Protein AF-A0AAD4IMA8-F1 (afdb_monomer_lite)

pLDDT: mean 83.87, std 11.31, range [45.91, 97.94]

Secondary structure (DSSP, 8-state):
--HHHHHHHHHHHHHHHHHHHHHHHHHHHHHHHHHHHHHHHHHHHHHHHHHH-----HHHHHHTTT-TTHHHHHHHHHHH----TT--HHHHHHHHHHHHHHHHHHHHHHHTT-HHHHTTHHHHHHHHHHHHHHHHHHHH-SS--HHHHHHHHHHHHHHHHHHHHHHHTTHHHHT-HHHHHHHHHHHHHHHHHHHHHHHHHHHHHHHHHHHHHHHHHHHHHHHHHHHHHHHHHHHHHHHHHHHHHHHHHH-

Structure (mmCIF, N/CA/C/O backbone):
data_AF-A0AAD4IMA8-F1
#
_entry.id   AF-A0AAD4IMA8-F1
#
loop_
_atom_site.group_PDB
_atom_site.id
_atom_site.type_symbol
_atom_site.label_atom_id
_atom_site.label_alt_id
_atom_site.label_comp_id
_atom_site.label_asym_id
_atom_site.label_entity_id
_atom_site.label_seq_id
_atom_site.pdbx_PDB_ins_code
_atom_site.Cartn_x
_atom_site.Cartn_y
_atom_site.Cartn_z
_atom_site.occupancy
_atom_site.B_iso_or_equiv
_atom_site.auth_seq_id
_atom_site.auth_comp_id
_atom_site.auth_asym_id
_atom_site.auth_atom_id
_atom_site.pdbx_PDB_model_num
ATOM 1 N N . MET A 1 1 ? 57.949 21.399 -70.823 1.00 56.50 1 MET A N 1
ATOM 2 C CA . MET A 1 1 ? 57.298 21.506 -69.500 1.00 56.50 1 MET A CA 1
ATOM 3 C C . MET A 1 1 ? 58.395 21.426 -68.468 1.00 56.50 1 MET A C 1
ATOM 5 O O . MET A 1 1 ? 59.226 20.534 -68.570 1.00 56.50 1 MET A O 1
ATOM 9 N N . ASP A 1 2 ? 58.463 22.427 -67.600 1.00 73.12 2 ASP A N 1
ATOM 10 C CA . ASP A 1 2 ? 59.606 22.683 -66.727 1.00 73.12 2 ASP A CA 1
ATOM 11 C C . ASP A 1 2 ? 59.523 21.824 -65.454 1.00 73.12 2 ASP A C 1
ATOM 13 O O . ASP A 1 2 ? 58.459 21.715 -64.842 1.00 73.12 2 ASP A O 1
ATOM 17 N N . SER A 1 3 ? 60.632 21.189 -65.072 1.00 74.00 3 SER A N 1
ATOM 18 C CA . SER A 1 3 ? 60.707 20.256 -63.932 1.00 74.00 3 SER A CA 1
ATOM 19 C C . SER A 1 3 ? 60.340 20.944 -62.608 1.00 74.00 3 SER A C 1
ATOM 21 O O . SER A 1 3 ? 59.707 20.360 -61.729 1.00 74.00 3 SER A O 1
ATOM 23 N N . SER A 1 4 ? 60.649 22.238 -62.514 1.00 77.25 4 SER A N 1
ATOM 24 C CA . SER A 1 4 ? 60.354 23.095 -61.363 1.00 77.25 4 SER A CA 1
ATOM 25 C C . SER A 1 4 ? 58.851 23.214 -61.069 1.00 77.25 4 SER A C 1
ATOM 27 O O . SER A 1 4 ? 58.444 23.307 -59.911 1.00 77.25 4 SER A O 1
ATOM 29 N N . ASP A 1 5 ? 58.013 23.161 -62.106 1.00 76.81 5 ASP A N 1
ATOM 30 C CA . ASP A 1 5 ? 56.558 23.334 -61.995 1.00 76.81 5 ASP A CA 1
ATOM 31 C C . ASP A 1 5 ? 55.855 22.052 -61.501 1.00 76.81 5 ASP A C 1
ATOM 33 O O . ASP A 1 5 ? 54.792 22.098 -60.873 1.00 76.81 5 ASP A O 1
ATOM 37 N N . LEU A 1 6 ? 56.473 20.889 -61.743 1.00 73.81 6 LEU A N 1
ATOM 38 C CA . LEU A 1 6 ? 56.027 19.590 -61.228 1.00 73.81 6 LEU A CA 1
ATOM 39 C C . LEU A 1 6 ? 56.280 19.468 -59.720 1.00 73.81 6 LEU A C 1
ATOM 41 O O . LEU A 1 6 ? 55.371 19.083 -58.984 1.00 73.81 6 LEU A O 1
ATOM 45 N N . ILE A 1 7 ? 57.459 19.891 -59.254 1.00 76.19 7 ILE A N 1
ATOM 46 C CA . ILE A 1 7 ? 57.840 19.849 -57.831 1.00 76.19 7 ILE A CA 1
ATOM 47 C C . ILE A 1 7 ? 56.934 20.774 -56.999 1.00 76.19 7 ILE A C 1
ATOM 49 O O . ILE A 1 7 ? 56.407 20.376 -55.959 1.00 76.19 7 ILE A O 1
ATOM 53 N N . LEU A 1 8 ? 56.645 21.982 -57.500 1.00 77.25 8 LEU A N 1
ATOM 54 C CA . LEU A 1 8 ? 55.767 22.935 -56.810 1.00 77.25 8 LEU A CA 1
ATOM 55 C C . LEU A 1 8 ? 54.321 22.413 -56.657 1.00 77.25 8 LEU A C 1
ATOM 57 O O . LEU A 1 8 ? 53.628 22.730 -55.681 1.00 77.25 8 LEU A O 1
ATOM 61 N N . LYS A 1 9 ? 53.838 21.615 -57.620 1.00 75.44 9 LYS A N 1
ATOM 62 C CA . LYS A 1 9 ? 52.509 20.986 -57.559 1.00 75.44 9 LYS A CA 1
ATOM 63 C C . LYS A 1 9 ? 52.452 19.858 -56.532 1.00 75.44 9 LYS A C 1
ATOM 65 O O . LYS A 1 9 ? 51.454 19.770 -55.811 1.00 75.44 9 LYS A O 1
ATOM 70 N N . GLU A 1 10 ? 53.492 19.032 -56.439 1.00 76.56 10 GLU A N 1
ATOM 71 C CA . GLU A 1 10 ? 53.559 17.940 -55.460 1.00 76.56 10 GLU A CA 1
ATOM 72 C C . GLU A 1 10 ? 53.576 18.459 -54.017 1.00 76.56 10 GLU A C 1
ATOM 74 O O . GLU A 1 10 ? 52.800 17.973 -53.188 1.00 76.56 10 GLU A O 1
ATOM 79 N N . ASP A 1 11 ? 54.336 19.520 -53.734 1.00 77.44 11 ASP A N 1
ATOM 80 C CA . ASP A 1 11 ? 54.385 20.129 -52.398 1.00 77.44 11 ASP A CA 1
ATOM 81 C C . ASP A 1 11 ? 53.030 20.720 -51.970 1.00 77.44 11 ASP A C 1
ATOM 83 O O . ASP A 1 11 ? 52.584 20.554 -50.825 1.00 77.44 11 ASP A O 1
ATOM 87 N N . LYS A 1 12 ? 52.303 21.356 -52.901 1.00 78.75 12 LYS A N 1
ATOM 88 C CA . LYS A 1 12 ? 50.938 21.848 -52.640 1.00 78.75 12 LYS A CA 1
ATOM 89 C C . LYS A 1 12 ? 49.955 20.707 -52.375 1.00 78.75 12 LYS A C 1
ATOM 91 O O . LYS A 1 12 ? 49.140 20.813 -51.456 1.00 78.75 12 LYS A O 1
ATOM 96 N N . LEU A 1 13 ? 50.028 19.618 -53.139 1.00 76.44 13 LEU A N 1
ATOM 97 C CA . LEU A 1 13 ? 49.169 18.442 -52.957 1.00 76.44 13 LEU A CA 1
ATOM 98 C C . LEU A 1 13 ? 49.441 17.743 -51.616 1.00 76.44 13 LEU A C 1
ATOM 100 O O . LEU A 1 13 ? 48.494 17.389 -50.905 1.00 76.44 13 LEU A O 1
ATOM 104 N N . ALA A 1 14 ? 50.711 17.605 -51.225 1.00 78.19 14 ALA A N 1
ATOM 105 C CA . ALA A 1 14 ? 51.109 17.033 -49.940 1.00 78.19 14 ALA A CA 1
ATOM 106 C C . ALA A 1 14 ? 50.615 17.880 -48.752 1.00 78.19 14 ALA A C 1
ATOM 108 O O . ALA A 1 14 ? 50.072 17.344 -47.779 1.00 78.19 14 ALA A O 1
ATOM 109 N N . SER A 1 15 ? 50.724 19.208 -48.858 1.00 80.44 15 SER A N 1
ATOM 110 C CA . SER A 1 15 ? 50.227 20.158 -47.855 1.00 80.44 15 SER A CA 1
ATOM 111 C C . SER A 1 15 ? 48.704 20.076 -47.670 1.00 80.44 15 SER A C 1
ATOM 113 O O . SER A 1 15 ? 48.215 19.946 -46.540 1.00 80.44 15 SER A O 1
ATOM 115 N N . ILE A 1 16 ? 47.937 20.048 -48.769 1.00 78.31 16 ILE A N 1
ATOM 116 C CA . ILE A 1 16 ? 46.470 19.913 -48.728 1.00 78.31 16 ILE A CA 1
ATOM 117 C C . ILE A 1 16 ? 46.062 18.565 -48.114 1.00 78.31 16 ILE A C 1
ATOM 119 O O . ILE A 1 16 ? 45.167 18.515 -47.266 1.00 78.31 16 ILE A O 1
ATOM 123 N N . ARG A 1 17 ? 46.751 17.472 -48.468 1.00 76.31 17 ARG A N 1
ATOM 124 C CA . ARG A 1 17 ? 46.480 16.131 -47.923 1.00 76.31 17 ARG A CA 1
ATOM 125 C C . ARG A 1 17 ? 46.711 16.074 -46.408 1.00 76.31 17 ARG A C 1
ATOM 127 O O . ARG A 1 17 ? 45.888 15.507 -45.687 1.00 76.31 17 ARG A O 1
ATOM 134 N N . LYS A 1 18 ? 47.779 16.708 -45.907 1.00 78.62 18 LYS A N 1
ATOM 135 C CA . LYS A 1 18 ? 48.078 16.788 -44.466 1.00 78.62 18 LYS A CA 1
ATOM 136 C C . LYS A 1 18 ? 47.007 17.580 -43.711 1.00 78.62 18 LYS A C 1
ATOM 138 O O . LYS A 1 18 ? 46.541 17.123 -42.669 1.00 78.62 18 LYS A O 1
ATOM 143 N N . ARG A 1 19 ? 46.561 18.715 -44.263 1.00 81.19 19 ARG A N 1
ATOM 144 C CA . ARG A 1 19 ? 45.494 19.541 -43.670 1.00 81.19 19 ARG A CA 1
ATOM 145 C C . ARG A 1 19 ? 44.155 18.800 -43.602 1.00 81.19 19 ARG A C 1
ATOM 147 O O . ARG A 1 19 ? 43.494 18.838 -42.565 1.00 81.19 19 ARG A O 1
ATOM 154 N N . ASN A 1 20 ? 43.787 18.080 -44.662 1.00 78.69 20 ASN A N 1
ATOM 155 C CA . ASN A 1 20 ? 42.544 17.307 -44.702 1.00 78.69 20 ASN A CA 1
ATOM 156 C C . ASN A 1 20 ? 42.563 16.135 -43.711 1.00 78.69 20 ASN A C 1
ATOM 158 O O . ASN A 1 20 ? 41.565 15.895 -43.037 1.00 78.69 20 ASN A O 1
ATOM 162 N N . LYS A 1 21 ? 43.708 15.454 -43.546 1.00 79.38 21 LYS A N 1
ATOM 163 C CA . LYS A 1 21 ? 43.866 14.384 -42.547 1.00 79.38 21 LYS A CA 1
ATOM 164 C C . LYS A 1 21 ? 43.635 14.896 -41.122 1.00 79.38 21 LYS A C 1
ATOM 166 O O . LYS A 1 21 ? 42.919 14.257 -40.356 1.00 79.38 21 LYS A O 1
ATOM 171 N N . THR A 1 22 ? 44.196 16.057 -40.781 1.00 81.12 22 THR A N 1
ATOM 172 C CA . THR A 1 22 ? 44.001 16.670 -39.460 1.00 81.12 22 THR A CA 1
ATOM 173 C C . THR A 1 22 ? 42.540 17.051 -39.219 1.00 81.12 22 THR A C 1
ATOM 175 O O . THR A 1 22 ? 42.013 16.765 -38.148 1.00 81.12 22 THR A O 1
ATOM 178 N N . LEU A 1 23 ? 41.861 17.635 -40.214 1.00 80.25 23 LEU A N 1
ATOM 179 C CA . LEU A 1 23 ? 40.439 17.984 -40.101 1.00 80.25 23 LEU A CA 1
ATOM 180 C C . LEU A 1 23 ? 39.551 16.758 -39.861 1.00 80.25 23 LEU A C 1
ATOM 182 O O . LEU A 1 23 ? 38.661 16.813 -39.017 1.00 80.25 23 LEU A O 1
ATOM 186 N N . ILE A 1 24 ? 39.823 15.646 -40.550 1.00 79.19 24 ILE A N 1
ATOM 187 C CA . ILE A 1 24 ? 39.078 14.393 -40.370 1.00 79.19 24 ILE A CA 1
ATOM 188 C C . ILE A 1 24 ? 39.238 13.869 -38.935 1.00 79.19 24 ILE A C 1
ATOM 190 O O . ILE A 1 24 ? 38.242 13.537 -38.298 1.00 79.19 24 ILE A O 1
ATOM 194 N N . ILE A 1 25 ? 40.464 13.847 -38.397 1.00 81.81 25 ILE A N 1
ATOM 195 C CA . ILE A 1 25 ? 40.720 13.391 -37.019 1.00 81.81 25 ILE A CA 1
ATOM 196 C C . ILE A 1 25 ? 39.971 14.263 -36.004 1.00 81.81 25 ILE A C 1
ATOM 198 O O . ILE A 1 25 ? 39.321 13.735 -35.106 1.00 81.81 25 ILE A O 1
ATOM 202 N N . ILE A 1 26 ? 40.022 15.591 -36.159 1.00 84.81 26 ILE A N 1
ATOM 203 C CA . ILE A 1 26 ? 39.317 16.525 -35.267 1.00 84.81 26 ILE A CA 1
ATOM 204 C C . ILE A 1 26 ? 37.805 16.276 -35.310 1.00 84.81 26 ILE A C 1
ATOM 206 O O . ILE A 1 26 ? 37.163 16.232 -34.262 1.00 84.81 26 ILE A O 1
ATOM 210 N N . PHE A 1 27 ? 37.243 16.072 -36.503 1.00 81.81 27 PHE A N 1
ATOM 211 C CA . PHE A 1 27 ? 35.813 15.829 -36.674 1.00 81.81 27 PHE A CA 1
ATOM 212 C C . PHE A 1 27 ? 35.356 14.526 -35.999 1.00 81.81 27 PHE A C 1
ATOM 214 O O . PHE A 1 27 ? 34.358 14.530 -35.281 1.00 81.81 27 PHE A O 1
ATOM 221 N N . PHE A 1 28 ? 36.113 13.433 -36.140 1.00 77.69 28 PHE A N 1
ATOM 222 C CA . PHE A 1 28 ? 35.801 12.172 -35.454 1.00 77.69 28 PHE A CA 1
ATOM 223 C C . PHE A 1 28 ? 35.906 12.282 -33.934 1.00 77.69 28 PHE A C 1
ATOM 225 O O . PHE A 1 28 ? 35.016 11.812 -33.225 1.00 77.69 28 PHE A O 1
ATOM 232 N N . SER A 1 29 ? 36.949 12.944 -33.430 1.00 81.62 29 SER A N 1
ATOM 233 C CA . SER A 1 29 ? 37.090 13.198 -31.994 1.00 81.62 29 SER A CA 1
ATOM 234 C C . SER A 1 29 ? 35.902 13.992 -31.445 1.00 81.62 29 SER A C 1
ATOM 236 O O . SER A 1 29 ? 35.388 13.662 -30.378 1.00 81.62 29 SER A O 1
ATOM 238 N N . LEU A 1 30 ? 35.411 14.990 -32.191 1.00 85.00 30 LEU A N 1
ATOM 239 C CA . LEU A 1 30 ? 34.228 15.766 -31.813 1.00 85.00 30 LEU A CA 1
ATOM 240 C C . LEU A 1 30 ? 32.964 14.891 -31.744 1.00 85.00 30 LEU A C 1
ATOM 242 O O . LEU A 1 30 ? 32.215 14.984 -30.774 1.00 85.00 30 LEU A O 1
ATOM 246 N N . ILE A 1 31 ? 32.742 14.022 -32.738 1.00 83.75 31 ILE A N 1
ATOM 247 C CA . ILE A 1 31 ? 31.584 13.110 -32.767 1.00 83.75 31 ILE A CA 1
ATOM 248 C C . ILE A 1 31 ? 31.595 12.176 -31.554 1.00 83.75 31 ILE A C 1
ATOM 250 O O . ILE A 1 31 ? 30.571 12.034 -30.886 1.00 83.75 31 ILE A O 1
ATOM 254 N N . ILE A 1 32 ? 32.745 11.572 -31.238 1.00 80.75 32 ILE A N 1
ATOM 255 C CA . ILE A 1 32 ? 32.873 10.660 -30.092 1.00 80.75 32 ILE A CA 1
ATOM 256 C C . ILE A 1 32 ? 32.560 11.398 -28.784 1.00 80.75 32 ILE A C 1
ATOM 258 O O . ILE A 1 32 ? 31.797 10.898 -27.960 1.00 80.75 32 ILE A O 1
ATOM 262 N N . VAL A 1 33 ? 33.090 12.611 -28.604 1.00 85.81 33 VAL A N 1
ATOM 263 C CA . VAL A 1 33 ? 32.819 13.425 -27.408 1.00 85.81 33 VAL A CA 1
ATOM 264 C C . VAL A 1 33 ? 31.329 13.768 -27.291 1.00 85.81 33 VAL A C 1
ATOM 266 O O . VAL A 1 33 ? 30.758 13.624 -26.211 1.00 85.81 33 VAL A O 1
ATOM 269 N N . LEU A 1 34 ? 30.671 14.161 -28.387 1.00 81.75 34 LEU A N 1
ATOM 270 C CA . LEU A 1 34 ? 29.233 14.457 -28.391 1.00 81.75 34 LEU A CA 1
ATOM 271 C C . LEU A 1 34 ? 28.381 13.224 -28.055 1.00 81.75 34 LEU A C 1
ATOM 273 O O . LEU A 1 34 ? 27.428 13.331 -27.277 1.00 81.75 34 LEU A O 1
ATOM 277 N N . ALA A 1 35 ? 28.740 12.050 -28.580 1.00 81.94 35 ALA A N 1
ATOM 278 C CA . ALA A 1 35 ? 28.063 10.791 -28.266 1.00 81.94 35 ALA A CA 1
ATOM 279 C C . ALA A 1 35 ? 28.183 10.432 -26.772 1.00 81.94 35 ALA A C 1
ATOM 281 O O . ALA A 1 35 ? 27.204 10.040 -26.138 1.00 81.94 35 ALA A O 1
ATOM 282 N N . LEU A 1 36 ? 29.359 10.635 -26.171 1.00 80.88 36 LEU A N 1
ATOM 283 C CA . LEU A 1 36 ? 29.566 10.383 -24.742 1.00 80.88 36 LEU A CA 1
ATOM 284 C C . LEU A 1 36 ? 28.787 11.364 -23.852 1.00 80.88 36 LEU A C 1
ATOM 286 O O . LEU A 1 36 ? 28.206 10.951 -22.847 1.00 80.88 36 LEU A O 1
ATOM 290 N N . ILE A 1 37 ? 28.744 12.652 -24.216 1.00 88.44 37 ILE A N 1
ATOM 291 C CA . ILE A 1 37 ? 27.980 13.667 -23.472 1.00 88.44 37 ILE A CA 1
ATOM 292 C C . ILE A 1 37 ? 26.486 13.339 -23.514 1.00 88.44 37 ILE A C 1
ATOM 294 O O . ILE A 1 37 ? 25.845 13.279 -22.464 1.00 88.44 37 ILE A O 1
ATOM 298 N N . THR A 1 38 ? 25.942 13.081 -24.705 1.00 82.31 38 THR A N 1
ATOM 299 C CA . THR A 1 38 ? 24.519 12.749 -24.878 1.00 82.31 38 THR A CA 1
ATOM 300 C C . THR A 1 38 ? 24.148 11.470 -24.127 1.00 82.31 38 THR A C 1
ATOM 302 O O . THR A 1 38 ? 23.206 11.489 -23.332 1.00 82.31 38 THR A O 1
ATOM 305 N N . GLY A 1 39 ? 24.949 10.405 -24.251 1.00 79.31 39 GLY A N 1
ATOM 306 C CA . GLY A 1 39 ? 24.762 9.170 -23.486 1.00 79.31 39 GLY A CA 1
ATOM 307 C C . GLY A 1 39 ? 24.735 9.409 -21.974 1.00 79.31 39 GLY A C 1
ATOM 308 O O . GLY A 1 39 ? 23.811 8.972 -21.288 1.00 79.31 39 GLY A O 1
ATOM 309 N N . ARG A 1 40 ? 25.684 10.193 -21.443 1.00 82.38 40 ARG A N 1
ATOM 310 C CA . ARG A 1 40 ? 25.725 10.529 -20.010 1.00 82.38 40 ARG A CA 1
ATOM 311 C C . ARG A 1 40 ? 24.497 11.321 -19.555 1.00 82.38 40 ARG A C 1
ATOM 313 O O . ARG A 1 40 ? 23.974 11.046 -18.475 1.00 82.38 40 ARG A O 1
ATOM 320 N N . THR A 1 41 ? 24.033 12.289 -20.349 1.00 83.31 41 THR A N 1
ATOM 321 C CA . THR A 1 41 ? 22.846 13.090 -20.000 1.00 83.31 41 THR A CA 1
ATOM 322 C C . THR A 1 41 ? 21.575 12.246 -19.933 1.00 83.31 41 THR A C 1
ATOM 324 O O . THR A 1 41 ? 20.800 12.404 -18.992 1.00 83.31 41 THR A O 1
ATOM 327 N N . ILE A 1 42 ? 21.396 11.295 -20.857 1.00 80.75 42 ILE A N 1
ATOM 328 C CA . ILE A 1 42 ? 20.243 10.385 -20.866 1.00 80.75 42 ILE A CA 1
ATOM 329 C C . ILE A 1 42 ? 20.273 9.477 -19.633 1.00 80.75 42 ILE A C 1
ATOM 331 O O . ILE A 1 42 ? 19.283 9.403 -18.905 1.00 80.75 42 ILE A O 1
ATOM 335 N N . THR A 1 43 ? 21.417 8.850 -19.335 1.00 74.75 43 THR A N 1
ATOM 336 C CA . THR A 1 43 ? 21.558 7.978 -18.156 1.00 74.75 43 THR A CA 1
ATOM 337 C C . THR A 1 43 ? 21.279 8.731 -16.856 1.00 74.75 43 THR A C 1
ATOM 339 O O . THR A 1 43 ? 20.567 8.228 -15.987 1.00 74.75 43 THR A O 1
ATOM 342 N N . SER A 1 44 ? 21.782 9.963 -16.732 1.00 79.12 44 SER A N 1
ATOM 343 C CA . SER A 1 44 ? 21.529 10.803 -15.558 1.00 79.12 44 SER A CA 1
ATOM 344 C C . SER A 1 44 ? 20.053 11.181 -15.420 1.00 79.12 44 SER A C 1
ATOM 346 O O . SER A 1 44 ? 19.526 11.159 -14.307 1.00 79.12 44 SER A O 1
ATOM 348 N N . LEU A 1 45 ? 19.371 11.490 -16.527 1.00 76.88 45 LEU A N 1
ATOM 349 C CA . LEU A 1 45 ? 17.951 11.830 -16.512 1.00 76.88 45 LEU A CA 1
ATOM 350 C C . LEU A 1 45 ? 17.093 10.633 -16.076 1.00 76.88 45 LEU A C 1
ATOM 352 O O . LEU A 1 45 ? 16.230 10.786 -15.214 1.00 76.88 45 LEU A O 1
ATOM 356 N N . VAL A 1 46 ? 17.378 9.438 -16.603 1.00 74.56 46 VAL A N 1
ATOM 357 C CA . VAL A 1 46 ? 16.680 8.195 -16.230 1.00 74.56 46 VAL A CA 1
ATOM 358 C C . VAL A 1 46 ? 16.872 7.876 -14.747 1.00 74.56 46 VAL A C 1
ATOM 360 O O . VAL A 1 46 ? 15.908 7.555 -14.054 1.00 74.56 46 VAL A O 1
ATOM 363 N N . GLN A 1 47 ? 18.095 8.015 -14.230 1.00 70.56 47 GLN A N 1
ATOM 364 C CA . GLN A 1 47 ? 18.362 7.807 -12.806 1.00 70.56 47 GLN A CA 1
ATOM 365 C C . GLN A 1 47 ? 17.611 8.813 -11.930 1.00 70.56 47 GLN A C 1
ATOM 367 O O . GLN A 1 47 ? 17.032 8.419 -10.927 1.00 70.56 47 GLN A O 1
ATOM 372 N N . ASN A 1 48 ? 17.569 10.089 -12.318 1.00 68.06 48 ASN A N 1
ATOM 373 C CA . ASN A 1 48 ? 16.902 11.140 -11.547 1.00 68.06 48 ASN A CA 1
ATOM 374 C C . ASN A 1 48 ? 15.373 10.964 -11.500 1.00 68.06 48 ASN A C 1
ATOM 376 O O . ASN A 1 48 ? 14.753 11.227 -10.474 1.00 68.06 48 ASN A O 1
ATOM 380 N N . ILE A 1 49 ? 14.761 10.485 -12.588 1.00 65.25 49 ILE A N 1
ATOM 381 C CA . ILE A 1 49 ? 13.327 10.152 -12.618 1.00 65.25 49 ILE A CA 1
ATOM 382 C C . ILE A 1 49 ? 13.033 8.980 -11.672 1.00 65.25 49 ILE A C 1
ATOM 384 O O . ILE A 1 49 ? 12.070 9.038 -10.912 1.00 65.25 49 ILE A O 1
ATOM 388 N N . ASN A 1 50 ? 13.897 7.963 -11.657 1.00 54.97 50 ASN A N 1
ATOM 389 C CA . ASN A 1 50 ? 13.733 6.796 -10.789 1.00 54.97 50 ASN A CA 1
ATOM 390 C C . ASN A 1 50 ? 14.018 7.092 -9.305 1.00 54.97 50 ASN A C 1
ATOM 392 O O . ASN A 1 50 ? 13.473 6.411 -8.443 1.00 54.97 50 ASN A O 1
ATOM 396 N N . THR A 1 51 ? 14.867 8.078 -8.983 1.00 51.53 51 THR A N 1
ATOM 397 C CA . THR A 1 51 ? 15.215 8.412 -7.588 1.00 51.53 51 THR A CA 1
ATOM 398 C C . THR A 1 51 ? 14.315 9.473 -6.961 1.00 51.53 51 THR A C 1
ATOM 400 O O . THR A 1 51 ? 14.213 9.514 -5.737 1.00 51.53 51 THR A O 1
ATOM 403 N N . LYS A 1 52 ? 13.662 10.336 -7.756 1.00 45.91 52 LYS A N 1
ATOM 404 C CA . LYS A 1 52 ? 12.834 11.438 -7.231 1.00 45.91 52 LYS A CA 1
ATOM 405 C C . LYS A 1 52 ? 11.354 11.140 -7.091 1.00 45.91 52 LYS A C 1
ATOM 407 O O . LYS A 1 52 ? 10.679 11.888 -6.382 1.00 45.91 52 LYS A O 1
ATOM 412 N N . SER A 1 53 ? 10.827 10.072 -7.682 1.00 47.28 53 SER A N 1
ATOM 413 C CA . SER A 1 53 ? 9.556 9.583 -7.172 1.00 47.28 53 SER A CA 1
ATOM 414 C C . SER A 1 53 ? 9.842 8.971 -5.805 1.00 47.28 53 SER A C 1
ATOM 416 O O . SER A 1 53 ? 10.355 7.857 -5.718 1.00 47.28 53 SER A O 1
ATOM 418 N N . LEU A 1 54 ? 9.461 9.680 -4.738 1.00 51.56 54 LEU A N 1
ATOM 419 C CA . LEU A 1 54 ? 8.843 9.046 -3.575 1.00 51.56 54 LEU A CA 1
ATOM 420 C C . LEU A 1 54 ? 7.663 8.239 -4.138 1.00 51.56 54 LEU A C 1
ATOM 422 O O . LEU A 1 54 ? 6.521 8.693 -4.173 1.00 51.56 54 LEU A O 1
ATOM 426 N N . GLN A 1 55 ? 7.968 7.115 -4.780 1.00 62.78 55 GLN A N 1
ATOM 427 C CA . GLN A 1 55 ? 6.992 6.314 -5.474 1.00 62.78 55 GLN A CA 1
ATOM 428 C C . GLN A 1 55 ? 6.255 5.651 -4.335 1.00 62.78 55 GLN A C 1
ATOM 430 O O . GLN A 1 55 ? 6.754 4.690 -3.751 1.00 62.78 55 GLN A O 1
ATOM 435 N N . SER A 1 56 ? 5.132 6.261 -3.944 1.00 69.56 56 SER A N 1
ATOM 436 C CA . SER A 1 56 ? 4.197 5.657 -3.008 1.00 69.56 56 SER A CA 1
ATOM 437 C C . SER A 1 56 ? 4.090 4.191 -3.397 1.00 69.56 56 SER A C 1
ATOM 439 O O . SER A 1 56 ? 3.923 3.893 -4.588 1.00 69.56 56 SER A O 1
ATOM 441 N N . ASN A 1 57 ? 4.330 3.304 -2.430 1.00 88.81 57 ASN A N 1
ATOM 442 C CA . ASN A 1 57 ? 4.416 1.877 -2.687 1.00 88.81 57 ASN A CA 1
ATOM 443 C C . ASN A 1 57 ? 3.207 1.475 -3.539 1.00 88.81 57 ASN A C 1
ATOM 445 O O . ASN A 1 57 ? 2.072 1.814 -3.204 1.00 88.81 57 ASN A O 1
ATOM 449 N N . ARG A 1 58 ? 3.449 0.811 -4.672 1.00 90.81 58 ARG A N 1
ATOM 450 C CA . ARG A 1 58 ? 2.393 0.502 -5.645 1.00 90.81 58 ARG A CA 1
ATOM 451 C C . ARG A 1 58 ? 1.217 -0.222 -4.991 1.00 90.81 58 ARG A C 1
ATOM 453 O O . ARG A 1 58 ? 0.073 0.045 -5.331 1.00 90.81 58 ARG A O 1
ATOM 460 N N . ALA A 1 59 ? 1.498 -1.082 -4.017 1.00 94.00 59 ALA A N 1
ATOM 461 C CA . ALA A 1 59 ? 0.475 -1.776 -3.257 1.00 94.00 59 ALA A CA 1
ATOM 462 C C . ALA A 1 59 ? -0.403 -0.818 -2.444 1.00 94.00 59 ALA A C 1
ATOM 464 O O . ALA A 1 59 ? -1.609 -1.011 -2.418 1.00 94.00 59 ALA A O 1
ATOM 465 N N . ILE A 1 60 ? 0.164 0.243 -1.850 1.00 95.19 60 ILE A N 1
ATOM 466 C CA . ILE A 1 60 ? -0.610 1.308 -1.183 1.00 95.19 60 ILE A CA 1
ATOM 467 C C . ILE A 1 60 ? -1.476 2.045 -2.210 1.00 95.19 60 ILE A C 1
ATOM 469 O O . ILE A 1 60 ? -2.647 2.315 -1.956 1.00 95.19 60 ILE A O 1
ATOM 473 N N . GLN A 1 61 ? -0.926 2.352 -3.389 1.00 94.00 61 GLN A N 1
ATOM 474 C CA . GLN A 1 61 ? -1.679 3.056 -4.430 1.00 94.00 61 GLN A CA 1
ATOM 475 C C . GLN A 1 61 ? -2.901 2.272 -4.912 1.00 94.00 61 GLN A C 1
ATOM 477 O O . GLN A 1 61 ? -3.927 2.893 -5.204 1.00 94.00 61 GLN A O 1
ATOM 482 N N . GLU A 1 62 ? -2.770 0.951 -5.038 1.00 94.69 62 GLU A N 1
ATOM 483 C CA . GLU A 1 62 ? -3.869 0.065 -5.419 1.00 94.69 62 GLU A CA 1
ATOM 484 C C . GLU A 1 62 ? -4.810 -0.203 -4.243 1.00 94.69 62 GLU A C 1
ATOM 486 O O . GLU A 1 62 ? -6.017 -0.128 -4.419 1.00 94.69 62 GLU A O 1
ATOM 491 N N . PHE A 1 63 ? -4.292 -0.402 -3.028 1.00 95.62 63 PHE A N 1
ATOM 492 C CA . PHE A 1 63 ? -5.106 -0.517 -1.814 1.00 95.62 63 PHE A CA 1
ATOM 493 C C . PHE A 1 63 ? -6.054 0.682 -1.645 1.00 95.62 63 PHE A C 1
ATOM 495 O O . PHE A 1 63 ? -7.232 0.508 -1.354 1.00 95.62 63 PHE A O 1
ATOM 502 N N . CYS A 1 64 ? -5.559 1.896 -1.901 1.00 96.25 64 CYS A N 1
ATOM 503 C CA . CYS A 1 64 ? -6.337 3.132 -1.832 1.00 96.25 64 CYS A C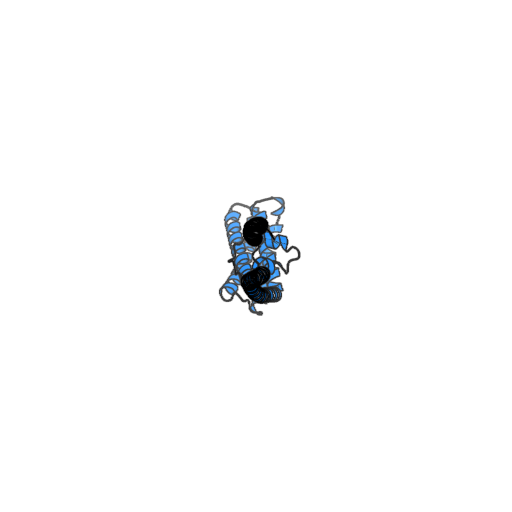A 1
ATOM 504 C C . CYS A 1 64 ? -7.183 3.423 -3.087 1.00 96.25 64 CYS A C 1
ATOM 506 O O . CYS A 1 64 ? -7.838 4.465 -3.137 1.00 96.25 64 CYS A O 1
ATOM 508 N N . SER A 1 65 ? -7.149 2.579 -4.128 1.00 95.12 65 SER A N 1
ATOM 509 C CA . SER A 1 65 ? -7.853 2.842 -5.394 1.00 95.12 65 SER A CA 1
ATOM 510 C C . SER A 1 65 ? -9.385 2.884 -5.285 1.00 95.12 65 SER A C 1
ATOM 512 O O . SER A 1 65 ? -9.973 3.706 -5.993 1.00 95.12 65 SER A O 1
ATOM 514 N N . PRO A 1 66 ? -10.050 2.110 -4.399 1.00 91.12 66 PRO A N 1
ATOM 515 C CA . PRO A 1 66 ? -11.503 2.184 -4.242 1.00 91.12 66 PRO A CA 1
ATOM 516 C C . PRO A 1 66 ? -11.987 3.490 -3.598 1.00 91.12 66 PRO A C 1
ATOM 518 O O . PRO A 1 66 ? -13.184 3.769 -3.602 1.00 91.12 66 PRO A O 1
ATOM 521 N N . PHE A 1 67 ? -11.081 4.285 -3.018 1.00 86.69 67 PHE A N 1
ATOM 522 C CA . PHE A 1 67 ? -11.440 5.421 -2.180 1.00 86.69 67 PHE A CA 1
ATOM 523 C C . PHE A 1 67 ? -11.564 6.723 -2.982 1.00 86.69 67 PHE A C 1
ATOM 525 O O . PHE A 1 67 ? -10.663 7.103 -3.734 1.00 86.69 67 PHE A O 1
ATOM 532 N N . GLY A 1 68 ? -12.649 7.472 -2.752 1.00 83.38 68 GLY A N 1
ATOM 533 C CA . GLY A 1 68 ? -12.882 8.772 -3.397 1.00 83.38 68 GLY A CA 1
ATOM 534 C C . GLY A 1 68 ? -11.797 9.817 -3.092 1.00 83.38 68 GLY A C 1
ATOM 535 O O . GLY A 1 68 ? -11.526 10.683 -3.920 1.00 83.38 68 GLY A O 1
ATOM 536 N N . PHE A 1 69 ? -11.117 9.693 -1.946 1.00 87.94 69 PHE A N 1
ATOM 537 C CA . PHE A 1 69 ? -10.002 10.557 -1.532 1.00 87.94 69 PHE A CA 1
ATOM 538 C C . PHE A 1 69 ? -8.667 9.804 -1.529 1.00 87.94 69 PHE A C 1
ATOM 540 O O . PHE A 1 69 ? -7.970 9.716 -0.516 1.00 87.94 69 PHE A O 1
ATOM 547 N N . ARG A 1 70 ? -8.310 9.229 -2.679 1.00 92.12 70 ARG A N 1
ATOM 548 C CA . ARG A 1 70 ? -7.109 8.398 -2.854 1.00 92.12 70 ARG A CA 1
ATOM 549 C C . ARG A 1 70 ? -5.825 9.018 -2.282 1.00 92.12 70 ARG A C 1
ATOM 551 O O . ARG A 1 70 ? -5.023 8.305 -1.689 1.00 92.12 70 ARG A O 1
ATOM 558 N N . THR A 1 71 ? -5.619 10.326 -2.448 1.00 91.94 71 THR A N 1
ATOM 559 C CA . THR A 1 71 ? -4.415 11.025 -1.963 1.00 91.94 71 THR A CA 1
ATOM 560 C C . THR A 1 71 ? -4.302 11.005 -0.441 1.00 91.94 71 THR A C 1
ATOM 562 O O . THR A 1 71 ? -3.239 10.673 0.071 1.00 91.94 71 THR A O 1
ATOM 565 N N . ALA A 1 72 ? -5.402 11.258 0.274 1.00 93.44 72 ALA A N 1
ATOM 566 C CA . ALA A 1 72 ? -5.431 11.231 1.736 1.00 93.44 72 ALA A CA 1
ATOM 567 C C . ALA A 1 72 ? -5.145 9.824 2.285 1.00 93.44 72 ALA A C 1
ATOM 569 O O . ALA A 1 72 ? -4.359 9.671 3.218 1.00 93.44 72 ALA A O 1
ATOM 570 N N . CYS A 1 73 ? -5.712 8.787 1.655 1.00 95.62 73 CYS A N 1
ATOM 571 C CA . CYS A 1 73 ? -5.412 7.394 1.994 1.00 95.62 73 CYS A CA 1
ATOM 572 C C . CYS A 1 73 ? -3.925 7.067 1.792 1.00 95.62 73 CYS A C 1
ATOM 574 O O . CYS A 1 73 ? -3.283 6.511 2.683 1.00 95.62 73 CYS A O 1
ATOM 576 N N . ILE A 1 74 ? -3.350 7.474 0.653 1.00 94.81 74 ILE A N 1
ATOM 577 C CA . ILE A 1 74 ? -1.933 7.246 0.349 1.00 94.81 74 ILE A CA 1
ATOM 578 C C . ILE A 1 74 ? -1.026 7.948 1.363 1.00 94.81 74 ILE A C 1
ATOM 580 O O . ILE A 1 74 ? -0.085 7.326 1.851 1.00 94.81 74 ILE A O 1
ATOM 584 N N . GLU A 1 75 ? -1.275 9.220 1.669 1.00 93.62 75 GLU A N 1
ATOM 585 C CA . GLU A 1 75 ? -0.465 10.003 2.610 1.00 93.62 75 GLU A CA 1
ATOM 586 C C . GLU A 1 75 ? -0.542 9.427 4.029 1.00 93.62 75 GLU A C 1
ATOM 588 O O . GLU A 1 75 ? 0.491 9.195 4.666 1.00 93.62 75 GLU A O 1
ATOM 593 N N . SER A 1 76 ? -1.757 9.109 4.483 1.00 94.19 76 SER A N 1
ATOM 594 C CA . SER A 1 76 ? -2.001 8.491 5.786 1.00 94.19 76 SER A CA 1
ATOM 595 C C . SER A 1 76 ? -1.274 7.147 5.906 1.00 94.19 76 SER A C 1
ATOM 597 O O . SER A 1 76 ? -0.437 6.977 6.791 1.00 94.19 76 SER A O 1
ATOM 599 N N . LEU A 1 77 ? -1.464 6.222 4.958 1.00 95.19 77 LEU A N 1
ATOM 600 C CA . LEU A 1 77 ? -0.821 4.906 5.019 1.00 95.19 77 LEU A CA 1
ATOM 601 C C . LEU A 1 77 ? 0.690 4.965 4.810 1.00 95.19 77 LEU A C 1
ATOM 603 O O . LEU A 1 77 ? 1.424 4.271 5.505 1.00 95.19 77 LEU A O 1
ATOM 607 N N . SER A 1 78 ? 1.187 5.802 3.898 1.00 93.75 78 SER A N 1
ATOM 608 C CA . SER A 1 78 ? 2.635 5.897 3.651 1.00 93.75 78 SER A CA 1
ATOM 609 C C . SER A 1 78 ? 3.402 6.426 4.867 1.00 93.75 78 SER A C 1
ATOM 611 O O . SER A 1 78 ? 4.593 6.149 5.003 1.00 93.75 78 SER A O 1
ATOM 613 N N . SER A 1 79 ? 2.735 7.184 5.744 1.00 91.94 79 SER A N 1
ATOM 614 C CA . SER A 1 79 ? 3.304 7.628 7.021 1.00 91.94 79 SER A CA 1
ATOM 615 C C . SER A 1 79 ? 3.115 6.605 8.150 1.00 91.94 79 SER A C 1
ATOM 617 O O . SER A 1 79 ? 4.003 6.468 8.994 1.00 91.94 79 SER A O 1
ATOM 619 N N . ALA A 1 80 ? 2.005 5.860 8.143 1.00 93.00 80 ALA A N 1
ATOM 620 C CA . ALA A 1 80 ? 1.658 4.880 9.170 1.00 93.00 80 ALA A CA 1
ATOM 621 C C . ALA A 1 80 ? 2.436 3.559 9.052 1.00 93.00 80 ALA A C 1
ATOM 623 O O . ALA A 1 80 ? 2.835 2.982 10.066 1.00 93.00 80 ALA A O 1
ATOM 624 N N . ILE A 1 81 ? 2.665 3.074 7.828 1.00 95.19 81 ILE A N 1
ATOM 625 C CA . ILE A 1 81 ? 3.240 1.750 7.569 1.00 95.19 81 ILE A CA 1
ATOM 626 C C . ILE A 1 81 ? 4.447 1.815 6.632 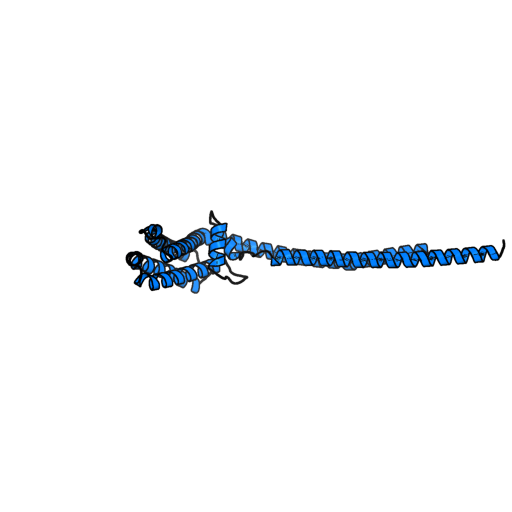1.00 95.19 81 ILE A C 1
ATOM 628 O O . ILE A 1 81 ? 4.573 2.688 5.776 1.00 95.19 81 ILE A O 1
ATOM 632 N N . ARG A 1 82 ? 5.352 0.842 6.779 1.00 93.75 82 ARG A N 1
ATOM 633 C CA . ARG A 1 82 ? 6.534 0.674 5.919 1.00 93.75 82 ARG A CA 1
ATOM 634 C C . ARG A 1 82 ? 6.478 -0.676 5.209 1.00 93.75 82 ARG A C 1
ATOM 636 O O . ARG A 1 82 ? 7.117 -1.624 5.665 1.00 93.75 82 ARG A O 1
ATOM 643 N N . PRO A 1 83 ? 5.697 -0.790 4.125 1.00 92.62 83 PRO A N 1
ATOM 644 C CA . PRO A 1 83 ? 5.570 -2.051 3.415 1.00 92.62 83 PRO A CA 1
ATOM 645 C C . PRO A 1 83 ? 6.868 -2.437 2.691 1.00 92.62 83 PRO A C 1
ATOM 647 O O . PRO A 1 83 ? 7.607 -1.555 2.234 1.00 92.62 83 PRO A O 1
ATOM 650 N N . PRO A 1 84 ? 7.137 -3.744 2.523 1.00 90.56 84 PRO A N 1
ATOM 651 C CA . PRO A 1 84 ? 8.245 -4.205 1.700 1.00 90.56 84 PRO A CA 1
ATOM 652 C C . PRO A 1 84 ? 8.069 -3.761 0.232 1.00 90.56 84 PRO A C 1
ATOM 654 O O . PRO A 1 84 ? 6.944 -3.515 -0.215 1.00 90.56 84 PRO A O 1
ATOM 657 N N . PRO A 1 85 ? 9.158 -3.682 -0.560 1.00 86.00 85 PRO A N 1
ATOM 658 C CA . PRO A 1 85 ? 9.103 -3.188 -1.941 1.00 86.00 85 PRO A CA 1
ATOM 659 C C . PRO A 1 85 ? 8.118 -3.937 -2.848 1.00 86.00 85 PRO A C 1
ATOM 661 O O . PRO A 1 85 ? 7.519 -3.336 -3.732 1.00 86.00 85 PRO A O 1
ATOM 664 N N . ASN A 1 86 ? 7.927 -5.234 -2.595 1.00 87.31 86 ASN A N 1
ATOM 665 C CA . ASN A 1 86 ? 7.064 -6.120 -3.377 1.00 87.31 86 ASN A CA 1
ATOM 666 C C . ASN A 1 86 ? 5.779 -6.483 -2.623 1.00 87.31 86 ASN A C 1
ATOM 668 O O . ASN A 1 86 ? 5.268 -7.590 -2.779 1.00 87.31 86 ASN A O 1
ATOM 672 N N . ALA A 1 87 ? 5.298 -5.588 -1.756 1.00 92.50 87 ALA A N 1
ATOM 673 C CA . ALA A 1 87 ? 4.075 -5.839 -1.012 1.00 92.50 87 ALA A CA 1
ATOM 674 C C . ALA A 1 87 ? 2.883 -6.081 -1.949 1.00 92.50 87 ALA A C 1
ATOM 676 O O . ALA A 1 87 ? 2.798 -5.468 -3.013 1.00 92.50 87 ALA A O 1
ATOM 677 N N . SER A 1 88 ? 1.953 -6.949 -1.551 1.00 93.56 88 SER A N 1
ATOM 678 C CA . SER A 1 88 ? 0.634 -7.054 -2.188 1.00 93.56 88 SER A CA 1
ATOM 679 C C . SER A 1 88 ? -0.382 -6.152 -1.470 1.00 93.56 88 SER A C 1
ATOM 681 O O . SER A 1 88 ? -0.170 -5.812 -0.304 1.00 93.56 88 SER A O 1
ATOM 683 N N . PRO A 1 89 ? -1.504 -5.765 -2.104 1.00 94.88 89 PRO A N 1
ATOM 684 C CA . PRO A 1 89 ? -2.564 -5.017 -1.424 1.00 94.88 89 PRO A CA 1
ATOM 685 C C . PRO A 1 89 ? -3.102 -5.735 -0.174 1.00 94.88 89 PRO A C 1
ATOM 687 O O . PRO A 1 89 ? -3.359 -5.087 0.835 1.00 94.88 89 PRO A O 1
ATOM 690 N N . ASN A 1 90 ? -3.165 -7.071 -0.182 1.00 94.06 90 ASN A N 1
ATOM 691 C CA . ASN A 1 90 ? -3.522 -7.859 1.004 1.00 94.06 90 ASN A CA 1
ATOM 692 C C . ASN A 1 90 ? -2.496 -7.708 2.145 1.00 94.06 90 ASN A C 1
ATOM 694 O O . ASN A 1 90 ? -2.867 -7.625 3.313 1.00 94.06 90 ASN A O 1
ATOM 698 N N . GLN A 1 91 ? -1.201 -7.600 1.833 1.00 94.25 91 GLN A N 1
ATOM 699 C CA . GLN A 1 91 ? -0.188 -7.288 2.849 1.00 94.25 91 GLN A CA 1
ATOM 700 C C . GLN A 1 91 ? -0.327 -5.857 3.378 1.00 94.25 91 GLN A C 1
ATOM 702 O O . GLN A 1 91 ? -0.053 -5.617 4.551 1.00 94.25 91 GLN A O 1
ATOM 707 N N . ILE A 1 92 ? -0.775 -4.909 2.547 1.00 95.81 92 ILE A N 1
ATOM 708 C CA . ILE A 1 92 ? -1.106 -3.555 3.014 1.00 95.81 92 ILE A CA 1
ATOM 709 C C . ILE A 1 92 ? -2.277 -3.597 3.996 1.00 95.81 92 ILE A C 1
ATOM 711 O O . ILE A 1 92 ? -2.179 -2.955 5.037 1.00 95.81 92 ILE A O 1
ATOM 715 N N . LEU A 1 93 ? -3.315 -4.396 3.717 1.00 96.19 93 LEU A N 1
ATOM 716 C CA . LEU A 1 93 ? -4.420 -4.633 4.651 1.00 96.19 93 LEU A CA 1
ATOM 717 C C . LEU A 1 93 ? -3.922 -5.208 5.984 1.00 96.19 93 LEU A C 1
ATOM 719 O O . LEU A 1 93 ? -4.288 -4.718 7.047 1.00 96.19 93 LEU A O 1
ATOM 723 N N . LEU A 1 94 ? -3.069 -6.234 5.948 1.00 95.94 94 LEU A N 1
ATOM 724 C CA . LEU A 1 94 ? -2.506 -6.818 7.167 1.00 95.94 94 LEU A CA 1
ATOM 725 C C . LEU A 1 94 ? -1.752 -5.758 7.990 1.00 95.94 94 LEU A C 1
ATOM 727 O O . LEU A 1 94 ? -2.026 -5.579 9.175 1.00 95.94 94 LEU A O 1
ATOM 731 N N . LEU A 1 95 ? -0.850 -5.010 7.348 1.00 96.44 95 LEU A N 1
ATOM 732 C CA . LEU A 1 95 ? -0.050 -3.976 8.008 1.00 96.44 95 LEU A CA 1
ATOM 733 C C . LEU A 1 95 ? -0.906 -2.817 8.542 1.00 96.44 95 LEU A C 1
ATOM 735 O O . LEU A 1 95 ? -0.604 -2.288 9.613 1.00 96.44 95 LEU A O 1
ATOM 739 N N . SER A 1 96 ? -1.962 -2.408 7.829 1.00 97.00 96 SER A N 1
ATOM 740 C CA . SER A 1 96 ? -2.864 -1.339 8.280 1.00 97.00 96 SER A CA 1
ATOM 741 C C . SER A 1 96 ? -3.664 -1.759 9.514 1.00 97.00 96 SER A C 1
ATOM 743 O O . SER A 1 96 ? -3.846 -0.956 10.435 1.00 97.00 96 SER A O 1
ATOM 745 N N . LEU A 1 97 ? -4.093 -3.022 9.577 1.00 97.25 97 LEU A N 1
ATOM 746 C CA . LEU A 1 97 ? -4.792 -3.590 10.727 1.00 97.25 97 LEU A CA 1
ATOM 747 C C . LEU A 1 97 ? -3.862 -3.763 11.935 1.00 97.25 97 LEU A C 1
ATOM 749 O O . LEU A 1 97 ? -4.245 -3.395 13.045 1.00 97.25 97 LEU A O 1
ATOM 753 N N . GLU A 1 98 ? -2.631 -4.245 11.739 1.00 97.25 98 GLU A N 1
ATOM 754 C CA . GLU A 1 98 ? -1.632 -4.353 12.814 1.00 97.25 98 GLU A CA 1
ATOM 755 C C . GLU A 1 98 ? -1.262 -2.979 13.386 1.00 97.25 98 GLU A C 1
ATOM 757 O O . GLU A 1 98 ? -1.214 -2.804 14.608 1.00 97.25 98 GLU A O 1
ATOM 762 N N . PHE A 1 99 ? -1.075 -1.982 12.515 1.00 97.12 99 PHE A N 1
ATOM 763 C CA . PHE A 1 99 ? -0.882 -0.594 12.927 1.00 97.12 99 PHE A CA 1
ATOM 764 C C . PHE A 1 99 ? -2.064 -0.091 13.764 1.00 97.12 99 PHE A C 1
ATOM 766 O O . PHE A 1 99 ? -1.865 0.439 14.859 1.00 97.12 99 PHE A O 1
ATOM 773 N N . SER A 1 100 ? -3.292 -0.297 13.278 1.00 97.62 100 SER A N 1
ATOM 774 C CA . SER A 1 100 ? -4.511 0.143 13.964 1.00 97.62 100 SER A CA 1
ATOM 775 C C . SER A 1 100 ? -4.639 -0.501 15.343 1.00 97.62 100 SER A C 1
ATOM 777 O O . SER A 1 100 ? -4.862 0.197 16.329 1.00 97.62 100 SER A O 1
ATOM 779 N N . LEU A 1 101 ? -4.413 -1.813 15.447 1.00 97.25 101 LEU A N 1
ATOM 780 C CA . LEU A 1 101 ? -4.485 -2.540 16.713 1.00 97.25 101 LEU A CA 1
ATOM 781 C C . LEU A 1 101 ? -3.424 -2.060 17.715 1.00 97.25 101 LEU A C 1
ATOM 783 O O . LEU A 1 101 ? -3.743 -1.829 18.884 1.00 97.25 101 LEU A O 1
ATOM 787 N N . SER A 1 102 ? -2.184 -1.844 17.259 1.00 96.94 102 SER A N 1
ATOM 788 C CA . SER A 1 102 ? -1.120 -1.273 18.093 1.00 96.94 102 SER A CA 1
ATOM 789 C C . SER A 1 102 ? -1.523 0.098 18.634 1.00 96.94 102 SER A C 1
ATOM 791 O O . SER A 1 102 ? -1.345 0.369 19.819 1.00 96.94 102 SER A O 1
ATOM 793 N N . LYS A 1 103 ? -2.109 0.954 17.791 1.00 95.38 103 LYS A N 1
ATOM 794 C CA . LYS A 1 103 ? -2.553 2.287 18.204 1.00 95.38 103 LYS A CA 1
ATOM 795 C C . LYS A 1 103 ? -3.736 2.252 19.159 1.00 95.38 103 LYS A C 1
ATOM 797 O O . LYS A 1 103 ? -3.747 3.033 20.105 1.00 95.38 103 LYS A O 1
ATOM 802 N N . ILE A 1 104 ? -4.692 1.342 18.976 1.00 94.75 104 ILE A N 1
ATOM 803 C CA . ILE A 1 104 ? -5.781 1.151 19.944 1.00 94.75 104 ILE A CA 1
ATOM 804 C C . ILE A 1 104 ? -5.205 0.733 21.296 1.00 94.75 104 ILE A C 1
ATOM 806 O O . ILE A 1 104 ? -5.587 1.304 22.312 1.00 94.75 104 ILE A O 1
ATOM 810 N N . SER A 1 105 ? -4.255 -0.205 21.323 1.00 93.75 105 SER A N 1
ATOM 811 C CA . SER A 1 105 ? -3.587 -0.623 22.562 1.00 93.75 105 SER A CA 1
ATOM 812 C C . SER A 1 105 ? -2.865 0.543 23.248 1.00 93.75 105 SER A C 1
ATOM 814 O O . SER A 1 105 ? -3.016 0.737 24.458 1.00 93.75 105 SER A O 1
ATOM 816 N N . ASP A 1 106 ? -2.135 1.359 22.481 1.00 92.00 106 ASP A N 1
ATOM 817 C CA . ASP A 1 106 ? -1.473 2.565 22.990 1.00 92.00 106 ASP A CA 1
ATOM 818 C C . ASP A 1 106 ? -2.495 3.535 23.597 1.00 92.00 106 ASP A C 1
ATOM 820 O O . ASP A 1 106 ? -2.328 3.982 24.737 1.00 92.00 106 ASP A O 1
ATOM 824 N N . ILE A 1 107 ? -3.590 3.805 22.876 1.00 90.12 107 ILE A N 1
ATOM 825 C CA . ILE A 1 107 ? -4.683 4.661 23.344 1.00 90.12 107 ILE A CA 1
ATOM 826 C C . ILE A 1 107 ? -5.236 4.089 24.646 1.00 90.12 107 ILE A C 1
ATOM 828 O O . ILE A 1 107 ? -5.167 4.781 25.657 1.00 90.12 107 ILE A O 1
ATOM 832 N N . VAL A 1 108 ? -5.680 2.828 24.675 1.00 89.19 108 VAL A N 1
ATOM 833 C CA . VAL A 1 108 ? -6.237 2.153 25.863 1.00 89.19 108 VAL A CA 1
ATOM 834 C C . VAL A 1 108 ? -5.289 2.246 27.060 1.00 89.19 108 VAL A C 1
ATOM 836 O O . VAL A 1 108 ? -5.733 2.553 28.168 1.00 89.19 108 VAL A O 1
ATOM 839 N N . SER A 1 109 ? -3.982 2.072 26.863 1.00 87.06 109 SER A N 1
ATOM 840 C CA . SER A 1 109 ? -3.007 2.215 27.949 1.00 87.06 109 SER A CA 1
ATOM 841 C C . SER A 1 109 ? -2.955 3.642 28.520 1.00 87.06 109 SER A C 1
ATOM 843 O O . SER A 1 109 ? -2.869 3.812 29.738 1.00 87.06 109 SER A O 1
ATOM 845 N N . SER A 1 110 ? -3.101 4.660 27.663 1.00 81.06 110 SER A N 1
ATOM 846 C CA . SER A 1 110 ? -3.133 6.078 28.042 1.00 81.06 110 SER A CA 1
ATOM 847 C C . SER A 1 110 ? -4.484 6.539 28.613 1.00 81.06 110 SER A C 1
ATOM 849 O O . SER A 1 110 ? -4.520 7.422 29.470 1.00 81.06 110 SER A O 1
ATOM 851 N N . THR A 1 111 ? -5.594 5.892 28.223 1.00 69.25 111 THR A N 1
ATOM 852 C CA . THR A 1 111 ? -6.962 6.246 28.657 1.00 69.25 111 THR A CA 1
ATOM 853 C C . THR A 1 111 ? -7.182 6.141 30.163 1.00 69.25 111 THR A C 1
ATOM 855 O O . THR A 1 111 ? -8.068 6.807 30.692 1.00 69.25 111 THR A O 1
ATOM 858 N N . ARG A 1 112 ? -6.356 5.370 30.889 1.00 64.19 112 ARG A N 1
ATOM 859 C CA . ARG A 1 112 ? -6.412 5.292 32.362 1.00 64.19 112 ARG A CA 1
ATOM 860 C C . ARG A 1 112 ? -6.226 6.654 33.042 1.00 64.19 112 ARG A C 1
ATOM 862 O O . ARG A 1 112 ? -6.610 6.797 34.199 1.00 64.19 112 ARG A O 1
ATOM 869 N N . SER A 1 113 ? -5.677 7.633 32.325 1.00 61.91 113 SER A N 1
ATOM 870 C CA . SER A 1 113 ? -5.449 8.996 32.806 1.00 61.91 113 SER A CA 1
ATOM 871 C C . SER A 1 113 ? -6.487 10.012 32.304 1.00 61.91 113 SER A C 1
ATOM 873 O O . SER A 1 113 ? -6.599 11.088 32.886 1.00 61.91 113 SER A O 1
ATOM 875 N N . GLU A 1 114 ? -7.264 9.696 31.258 1.00 72.00 114 GLU A N 1
ATOM 876 C CA . GLU A 1 114 ? -8.214 10.622 30.625 1.00 72.00 114 GLU A CA 1
ATOM 877 C C . GLU A 1 114 ? -9.667 10.159 30.793 1.00 72.00 114 GLU A C 1
ATOM 879 O O . GLU A 1 114 ? -10.143 9.222 30.151 1.00 72.00 114 GLU A O 1
ATOM 884 N N . LEU A 1 115 ? -10.413 10.892 31.623 1.00 69.81 115 LEU A N 1
ATOM 885 C CA . LEU A 1 115 ? -11.807 10.602 31.975 1.00 69.81 115 LEU A CA 1
ATOM 886 C C . LEU A 1 115 ? -12.733 10.522 30.743 1.00 69.81 115 LEU A C 1
ATOM 888 O O . LEU A 1 115 ? -13.678 9.735 30.736 1.00 69.81 115 LEU A O 1
ATOM 892 N N . ALA A 1 116 ? -12.417 11.271 29.679 1.00 69.06 116 ALA A N 1
ATOM 893 C CA . ALA A 1 116 ? -13.165 11.282 28.421 1.00 69.06 116 ALA A CA 1
ATOM 894 C C . ALA A 1 116 ? -13.122 9.934 27.681 1.00 69.06 116 ALA A C 1
ATOM 896 O O . ALA A 1 116 ? -14.122 9.527 27.095 1.00 69.06 116 ALA A O 1
ATOM 897 N N . LEU A 1 117 ? -12.001 9.213 27.754 1.00 76.31 117 LEU A N 1
ATOM 898 C CA . LEU A 1 117 ? -11.848 7.913 27.102 1.00 76.31 117 LEU A CA 1
ATOM 899 C C . LEU A 1 117 ? -12.288 6.739 27.980 1.00 76.31 117 LEU A C 1
ATOM 901 O O . LEU A 1 117 ? -12.472 5.634 27.470 1.00 76.31 117 LEU A O 1
ATOM 905 N N . SER A 1 118 ? -12.512 6.958 29.279 1.00 79.19 118 SER A N 1
ATOM 906 C CA . SER A 1 118 ? -13.003 5.900 30.172 1.00 79.19 118 SER A CA 1
ATOM 907 C C . SER A 1 118 ? -14.339 5.312 29.692 1.00 79.19 118 SER A C 1
ATOM 909 O O . SER A 1 118 ? -14.520 4.095 29.712 1.00 79.19 118 SER A O 1
ATOM 911 N N . ASN A 1 119 ? -15.214 6.158 29.135 1.00 84.19 119 ASN A N 1
ATOM 912 C CA . ASN A 1 119 ? -16.499 5.759 28.554 1.00 84.19 119 ASN A CA 1
ATOM 913 C C . ASN A 1 119 ? -16.364 5.003 27.221 1.00 84.19 119 ASN A C 1
ATOM 915 O O . ASN A 1 119 ? -17.324 4.382 26.778 1.00 84.19 119 ASN A O 1
ATOM 919 N N . CYS A 1 120 ? -15.189 5.036 26.590 1.00 89.69 120 CYS A N 1
ATOM 920 C CA . CYS A 1 120 ? -14.914 4.337 25.339 1.00 89.69 120 CYS A CA 1
ATOM 921 C C . CYS A 1 120 ? -14.236 2.981 25.516 1.00 89.69 120 CYS A C 1
ATOM 923 O O . CYS A 1 120 ? -14.071 2.256 24.538 1.00 89.69 120 CYS A O 1
ATOM 925 N N . SER A 1 121 ? -13.807 2.635 26.731 1.00 89.81 121 SER A N 1
ATOM 926 C CA . SER A 1 121 ? -12.979 1.450 26.974 1.00 89.81 121 SER A CA 1
ATOM 927 C C . SER A 1 121 ? -13.612 0.161 26.427 1.00 89.81 121 SER A C 1
ATOM 929 O O . SER A 1 121 ? -12.927 -0.649 25.801 1.00 89.81 121 SER A O 1
ATOM 931 N N . SER A 1 122 ? -14.934 -0.000 26.571 1.00 91.38 122 SER A N 1
ATOM 932 C CA . SER A 1 122 ? -15.664 -1.149 26.022 1.00 91.38 122 SER A CA 1
ATOM 933 C C . SER A 1 122 ? -15.670 -1.172 24.492 1.00 91.38 122 SER A C 1
ATOM 935 O O . SER A 1 122 ? -15.372 -2.215 23.919 1.00 91.38 122 SER A O 1
ATOM 937 N N . SER A 1 123 ? -15.950 -0.043 23.833 1.00 94.00 123 SER A N 1
ATOM 938 C CA . SER A 1 123 ? -15.943 0.064 22.366 1.00 94.00 123 SER A CA 1
ATOM 939 C C . SER A 1 123 ? -14.544 -0.128 21.782 1.00 94.00 123 SER A C 1
ATOM 941 O O . SER A 1 123 ? -14.388 -0.846 20.803 1.00 94.00 123 SER A O 1
ATOM 943 N N . LEU A 1 124 ? -13.504 0.429 22.413 1.00 94.00 124 LEU A N 1
ATOM 944 C CA . LEU A 1 124 ? -12.112 0.228 21.994 1.00 94.00 124 LEU A CA 1
ATOM 945 C C . LEU A 1 124 ? -11.685 -1.237 22.132 1.00 94.00 124 LEU A C 1
ATOM 947 O O . LEU A 1 124 ? -11.053 -1.781 21.230 1.00 94.00 124 LEU A O 1
ATOM 951 N N . SER A 1 125 ? -12.047 -1.880 23.245 1.00 95.00 125 SER A N 1
ATOM 952 C CA . SER A 1 125 ? -11.771 -3.301 23.474 1.00 95.00 125 SER A CA 1
ATOM 953 C C . SER A 1 125 ? -12.506 -4.187 22.467 1.00 95.00 125 SER A C 1
ATOM 955 O O . SER A 1 125 ? -11.916 -5.107 21.900 1.00 95.00 125 SER A O 1
ATOM 957 N N . HIS A 1 126 ? -13.776 -3.880 22.188 1.00 96.50 126 HIS A N 1
ATOM 958 C CA . HIS A 1 126 ? -14.557 -4.602 21.191 1.00 96.50 126 HIS A CA 1
ATOM 959 C C . HIS A 1 126 ? -13.963 -4.428 19.787 1.00 96.50 126 HIS A C 1
ATOM 961 O O . HIS A 1 126 ? -13.663 -5.431 19.143 1.00 96.50 126 HIS A O 1
ATOM 967 N N . ALA A 1 127 ? -13.671 -3.194 19.361 1.00 97.25 127 ALA A N 1
ATOM 968 C CA . ALA A 1 127 ? -13.007 -2.914 18.089 1.00 97.25 127 ALA A CA 1
ATOM 969 C C . ALA A 1 127 ? -11.672 -3.663 17.964 1.00 97.25 127 ALA A C 1
ATOM 971 O O . ALA A 1 127 ? -11.431 -4.325 16.957 1.00 97.25 127 ALA A O 1
ATOM 972 N N . ALA A 1 128 ? -10.829 -3.636 19.001 1.00 97.50 128 ALA A N 1
ATOM 973 C CA . ALA A 1 128 ? -9.575 -4.387 19.026 1.00 97.50 128 ALA A CA 1
ATOM 974 C C . ALA A 1 128 ? -9.797 -5.900 18.850 1.00 97.50 128 ALA A C 1
ATOM 976 O O . ALA A 1 128 ? -9.074 -6.537 18.085 1.00 97.50 128 ALA A O 1
ATOM 977 N N . GLY A 1 129 ? -10.811 -6.472 19.508 1.00 97.75 129 GLY A N 1
ATOM 978 C CA . GLY A 1 129 ? -11.180 -7.882 19.356 1.00 97.75 129 GLY A CA 1
ATOM 979 C C . GLY A 1 129 ? -11.640 -8.238 17.938 1.00 97.75 129 GLY A C 1
ATOM 980 O O . GLY A 1 129 ? -11.223 -9.262 17.391 1.00 97.75 129 GLY A O 1
ATOM 981 N N . GLN A 1 130 ? -12.436 -7.367 17.311 1.00 97.94 130 GLN A N 1
ATOM 982 C CA . GLN A 1 130 ? -12.865 -7.525 15.918 1.00 97.94 130 GLN A CA 1
ATOM 983 C C . GLN A 1 130 ? -11.666 -7.484 14.957 1.00 97.94 130 GLN A C 1
ATOM 985 O O . GLN A 1 130 ? -11.505 -8.381 14.131 1.00 97.94 130 GLN A O 1
ATOM 990 N N . LEU A 1 131 ? -10.768 -6.500 15.106 1.00 97.56 131 LEU A N 1
ATOM 991 C CA . LEU A 1 131 ? -9.555 -6.398 14.284 1.00 97.56 131 LEU A CA 1
ATOM 992 C C . LEU A 1 131 ? -8.619 -7.597 14.491 1.00 97.56 131 LEU A C 1
ATOM 994 O O . LEU A 1 131 ? -8.066 -8.110 13.521 1.00 97.56 131 LEU A O 1
ATOM 998 N N . ASN A 1 132 ? -8.466 -8.080 15.727 1.00 97.50 132 ASN A N 1
ATOM 999 C CA . ASN A 1 132 ? -7.646 -9.257 16.008 1.00 97.50 132 ASN A CA 1
ATOM 1000 C C . ASN A 1 132 ? -8.206 -10.524 15.341 1.00 97.50 132 ASN A C 1
ATOM 1002 O O . ASN A 1 132 ? -7.437 -11.304 14.790 1.00 97.50 132 ASN A O 1
ATOM 1006 N N . SER A 1 133 ? -9.532 -10.688 15.313 1.00 95.94 133 SER A N 1
ATOM 1007 C CA . SER A 1 133 ? -10.182 -11.815 14.623 1.00 95.94 133 SER A CA 1
ATOM 1008 C C . SER A 1 133 ? -9.880 -11.808 13.117 1.00 95.94 133 SER A C 1
ATOM 1010 O O . SER A 1 133 ? -9.610 -12.849 12.524 1.00 95.94 133 SER A O 1
ATOM 1012 N N . ILE A 1 134 ? -9.846 -10.623 12.498 1.00 95.00 134 ILE A N 1
ATOM 1013 C CA . ILE A 1 134 ? -9.451 -10.461 11.089 1.00 95.00 134 ILE A CA 1
ATOM 1014 C C . ILE A 1 134 ? -7.967 -10.805 10.892 1.00 95.00 134 ILE A C 1
ATOM 1016 O O . ILE A 1 134 ? -7.613 -11.499 9.939 1.00 95.00 134 ILE A O 1
ATOM 1020 N N . LEU A 1 135 ? -7.094 -10.326 11.784 1.00 95.56 135 LEU A N 1
ATOM 1021 C CA . LEU A 1 135 ? -5.655 -10.599 11.720 1.00 95.56 135 LEU A CA 1
ATOM 1022 C C . LEU A 1 135 ? -5.343 -12.093 11.842 1.00 95.56 135 LEU A C 1
ATOM 1024 O O . LEU A 1 135 ? -4.422 -12.570 11.185 1.00 95.56 135 LEU A O 1
ATOM 1028 N N . GLU A 1 136 ? -6.090 -12.834 12.660 1.00 94.19 136 GLU A N 1
ATOM 1029 C CA . GLU A 1 136 ? -5.934 -14.287 12.782 1.00 94.19 136 GLU A CA 1
ATOM 1030 C C . GLU A 1 136 ? -6.216 -15.003 11.457 1.00 94.19 136 GLU A C 1
ATOM 1032 O O . GLU A 1 136 ? -5.429 -15.865 11.070 1.00 94.19 136 GLU A O 1
ATOM 1037 N N . ILE A 1 137 ? -7.249 -14.586 10.715 1.00 91.88 137 ILE A N 1
ATOM 1038 C CA . ILE A 1 137 ? -7.528 -15.109 9.368 1.00 91.88 137 ILE A CA 1
ATOM 1039 C C . ILE A 1 137 ? -6.386 -14.758 8.406 1.00 91.88 137 ILE A C 1
ATOM 1041 O O . ILE A 1 137 ? -5.802 -15.649 7.793 1.00 91.88 137 ILE A O 1
ATOM 1045 N N . LEU A 1 138 ? -6.006 -13.477 8.325 1.00 91.12 138 LEU A N 1
ATOM 1046 C CA . LEU A 1 138 ? -4.987 -12.997 7.378 1.00 91.12 138 LEU A CA 1
ATOM 1047 C C . LEU A 1 138 ? -3.589 -13.586 7.607 1.00 91.12 138 LEU A C 1
ATOM 1049 O O . LEU A 1 138 ? -2.767 -13.615 6.692 1.00 91.12 138 LEU A O 1
ATOM 1053 N N . ARG A 1 139 ? -3.284 -14.013 8.837 1.00 90.44 139 ARG A N 1
ATOM 1054 C CA . ARG A 1 139 ? -2.016 -14.677 9.173 1.00 90.44 139 ARG A CA 1
ATOM 1055 C C . ARG A 1 139 ? -1.969 -16.126 8.707 1.00 90.44 139 ARG A C 1
ATOM 1057 O O . ARG A 1 139 ? -0.875 -16.629 8.462 1.00 90.44 139 ARG A O 1
ATOM 1064 N N . ILE A 1 140 ? -3.121 -16.788 8.633 1.00 88.94 140 ILE A N 1
ATOM 1065 C CA . ILE A 1 140 ? -3.237 -18.158 8.131 1.00 88.94 140 ILE A CA 1
ATOM 1066 C C . ILE A 1 140 ? -3.226 -18.131 6.606 1.00 88.94 140 ILE A C 1
ATOM 1068 O O . ILE A 1 140 ? -2.442 -18.857 5.995 1.00 88.94 140 ILE A O 1
ATOM 1072 N N . ASP A 1 141 ? -4.049 -17.264 6.018 1.00 85.38 141 ASP A N 1
ATOM 1073 C CA . ASP A 1 141 ? -4.124 -17.069 4.578 1.00 85.38 141 ASP A CA 1
ATOM 1074 C C . ASP A 1 141 ? -4.204 -15.571 4.228 1.00 85.38 141 ASP A C 1
ATOM 1076 O O . ASP A 1 141 ? -5.234 -14.925 4.451 1.00 85.38 141 ASP A O 1
ATOM 1080 N N . PRO A 1 142 ? -3.122 -14.983 3.687 1.00 81.25 142 PRO A N 1
ATOM 1081 C CA . PRO A 1 142 ? -3.140 -13.595 3.253 1.00 81.25 142 PRO A CA 1
ATOM 1082 C C . PRO A 1 142 ? -3.990 -13.388 1.990 1.00 81.25 142 PRO A C 1
ATOM 1084 O O . PRO A 1 142 ? -4.374 -12.252 1.708 1.00 81.25 142 PRO A O 1
ATOM 1087 N N . ASP A 1 143 ? -4.296 -14.440 1.228 1.00 80.50 143 ASP A N 1
ATOM 1088 C CA . ASP A 1 143 ? -5.111 -14.376 0.019 1.00 80.50 143 ASP A CA 1
ATOM 1089 C C . ASP A 1 143 ? -6.564 -14.751 0.335 1.00 80.50 143 ASP A C 1
ATOM 1091 O O . ASP A 1 143 ? -7.062 -15.810 -0.021 1.00 80.50 143 ASP A O 1
ATOM 1095 N N . VAL A 1 144 ? -7.247 -13.813 0.998 1.00 71.56 144 VAL A N 1
ATOM 1096 C CA . VAL A 1 144 ? -8.630 -13.924 1.495 1.00 71.56 144 VAL A CA 1
ATOM 1097 C C . VAL A 1 144 ? -9.572 -14.617 0.502 1.00 71.56 144 VAL A C 1
ATOM 1099 O O . VAL A 1 144 ? -9.927 -14.053 -0.539 1.00 71.56 144 VAL A O 1
ATOM 1102 N N . GLU A 1 145 ? -10.053 -15.807 0.863 1.00 71.44 145 GLU A N 1
ATOM 1103 C CA . GLU A 1 145 ? -11.120 -16.479 0.129 1.00 71.44 145 GLU A CA 1
ATOM 1104 C C . GLU A 1 145 ? -12.467 -15.747 0.274 1.00 71.44 145 GLU A C 1
ATOM 1106 O O . GLU A 1 145 ? -12.753 -15.036 1.242 1.00 71.44 145 GLU A O 1
ATOM 1111 N N . SER A 1 146 ? -13.361 -15.961 -0.696 1.00 69.00 146 SER A N 1
ATOM 1112 C CA . SER A 1 146 ? -14.662 -15.275 -0.748 1.00 69.00 146 SER A CA 1
ATOM 1113 C C . SER A 1 146 ? -15.558 -15.496 0.482 1.00 69.00 146 SER A C 1
ATOM 1115 O O . SER A 1 146 ? -16.373 -14.623 0.791 1.00 69.00 146 SER A O 1
ATOM 1117 N N . TYR A 1 147 ? -15.416 -16.633 1.179 1.00 62.50 147 TYR A N 1
ATOM 1118 C CA . TYR A 1 147 ? -16.210 -16.974 2.363 1.00 62.50 147 TYR A CA 1
ATOM 1119 C C . TYR A 1 147 ? -15.791 -16.146 3.584 1.00 62.50 147 TYR A C 1
ATOM 1121 O O . TYR A 1 147 ? -16.637 -15.531 4.238 1.00 62.50 147 TYR A O 1
ATOM 1129 N N . ASP A 1 148 ? -14.487 -16.036 3.833 1.00 82.00 148 ASP A N 1
ATOM 1130 C CA . ASP A 1 148 ? -13.953 -15.271 4.962 1.00 82.00 148 ASP A CA 1
ATOM 1131 C C . ASP A 1 148 ? -14.192 -13.769 4.806 1.00 82.00 148 ASP A C 1
ATOM 1133 O O . ASP A 1 148 ? -14.384 -13.053 5.790 1.00 82.00 148 ASP A O 1
ATOM 1137 N N . ARG A 1 149 ? -14.318 -13.287 3.565 1.00 86.00 149 ARG A N 1
ATOM 1138 C CA . ARG A 1 149 ? -14.581 -11.875 3.276 1.00 86.00 149 ARG A CA 1
ATOM 1139 C C . ARG A 1 149 ? -15.870 -11.342 3.903 1.00 86.00 149 ARG A C 1
ATOM 1141 O O . ARG A 1 149 ? -15.892 -10.189 4.337 1.00 86.00 149 ARG A O 1
ATOM 1148 N N . VAL A 1 150 ? -16.947 -12.130 3.935 1.00 89.44 150 VAL A N 1
ATOM 1149 C CA . VAL A 1 150 ? -18.229 -11.682 4.517 1.00 89.44 150 VAL A CA 1
ATOM 1150 C C . VAL A 1 150 ? -18.057 -11.419 6.012 1.00 89.44 150 VAL A C 1
ATOM 1152 O O . VAL A 1 150 ? -18.454 -10.361 6.503 1.00 89.44 150 VAL A O 1
ATOM 1155 N N . ASN A 1 151 ? -17.386 -12.337 6.710 1.00 91.56 151 ASN A N 1
ATOM 1156 C CA . ASN A 1 151 ? -17.091 -12.200 8.134 1.00 91.56 151 ASN A CA 1
ATOM 1157 C C . ASN A 1 151 ? -16.122 -11.043 8.389 1.00 91.56 151 ASN A C 1
ATOM 1159 O O . ASN A 1 151 ? -16.393 -10.199 9.239 1.00 91.56 151 ASN A O 1
ATOM 1163 N N . MET A 1 152 ? -15.054 -10.928 7.594 1.00 94.06 152 MET A N 1
ATOM 1164 C CA . MET A 1 152 ? -14.101 -9.820 7.699 1.00 94.06 152 MET A CA 1
ATOM 1165 C C . MET A 1 152 ? -14.776 -8.464 7.485 1.00 94.06 152 MET A C 1
ATOM 1167 O O . MET A 1 152 ? -14.497 -7.522 8.221 1.00 94.06 152 MET A O 1
ATOM 1171 N N . THR A 1 153 ? -15.697 -8.364 6.522 1.00 94.38 153 THR A N 1
ATOM 1172 C CA . THR A 1 153 ? -16.461 -7.135 6.256 1.00 94.38 153 THR A CA 1
ATOM 1173 C C . THR A 1 153 ? -17.366 -6.780 7.434 1.00 94.38 153 THR A C 1
ATOM 1175 O O . THR A 1 153 ? -17.470 -5.607 7.799 1.00 94.38 153 THR A O 1
ATOM 1178 N N . ALA A 1 154 ? -18.008 -7.774 8.054 1.00 95.44 154 ALA A N 1
ATOM 1179 C CA . ALA A 1 154 ? -18.832 -7.562 9.238 1.00 95.44 154 ALA A CA 1
ATOM 1180 C C . ALA A 1 154 ? -17.986 -7.089 10.432 1.00 95.44 154 ALA A C 1
ATOM 1182 O O . ALA A 1 154 ? -18.296 -6.059 11.032 1.00 95.44 154 ALA A O 1
ATOM 1183 N N . TRP A 1 155 ? -16.883 -7.779 10.731 1.00 97.06 155 TRP A N 1
ATOM 1184 C CA . TRP A 1 155 ? -15.986 -7.437 11.837 1.00 97.06 155 TRP A CA 1
ATOM 1185 C C . TRP A 1 155 ? -15.335 -6.066 11.659 1.00 97.06 155 TRP A C 1
ATOM 1187 O O . TRP A 1 155 ? -15.319 -5.265 12.592 1.00 97.06 155 TRP A O 1
ATOM 1197 N N . ILE A 1 156 ? -14.855 -5.745 10.454 1.00 97.00 156 ILE A N 1
ATOM 1198 C CA . ILE A 1 156 ? -14.201 -4.457 10.200 1.00 97.00 156 ILE A CA 1
ATOM 1199 C C . ILE A 1 156 ? -15.198 -3.300 10.211 1.00 97.00 156 ILE A C 1
ATOM 1201 O O . ILE A 1 156 ? -14.858 -2.201 10.641 1.00 97.00 156 ILE A O 1
ATOM 1205 N N . SER A 1 157 ? -16.443 -3.547 9.789 1.00 96.25 157 SER A N 1
ATOM 1206 C CA . SER A 1 157 ? -17.515 -2.556 9.884 1.00 96.25 157 SER A CA 1
ATOM 1207 C C . SER A 1 157 ? -17.881 -2.281 11.335 1.00 96.25 157 SER A C 1
ATOM 1209 O O . SER A 1 157 ? -17.944 -1.115 11.709 1.00 96.25 157 SER A O 1
ATOM 1211 N N . ALA A 1 158 ? -18.028 -3.326 12.154 1.00 97.12 158 ALA A N 1
ATOM 1212 C CA . ALA A 1 158 ? -18.276 -3.181 13.585 1.00 97.12 158 ALA A CA 1
ATOM 1213 C C . ALA A 1 158 ? -17.133 -2.420 14.278 1.00 97.12 158 ALA A C 1
ATOM 1215 O O . ALA A 1 158 ? -17.382 -1.460 15.002 1.00 97.12 158 ALA A O 1
ATOM 1216 N N . ALA A 1 159 ? -15.875 -2.774 13.986 1.00 97.56 159 ALA A N 1
ATOM 1217 C CA . ALA A 1 159 ? -14.713 -2.066 14.521 1.00 97.56 159 ALA A CA 1
ATOM 1218 C C . ALA A 1 159 ? -14.698 -0.581 14.119 1.00 97.56 159 ALA A C 1
ATOM 1220 O O . ALA A 1 159 ? -14.457 0.283 14.959 1.00 97.56 159 ALA A O 1
ATOM 1221 N N . ALA A 1 160 ? -14.971 -0.273 12.847 1.00 95.88 160 ALA A N 1
ATOM 1222 C CA . ALA A 1 16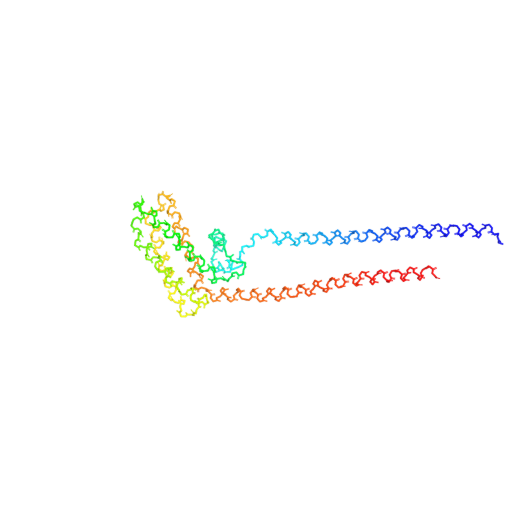0 ? -15.040 1.103 12.362 1.00 95.88 160 ALA A CA 1
ATOM 1223 C C . ALA A 1 160 ? -16.154 1.901 13.060 1.00 95.88 160 ALA A C 1
ATOM 1225 O O . ALA A 1 160 ? -15.943 3.054 13.435 1.00 95.88 160 ALA A O 1
ATOM 1226 N N . GLU A 1 161 ? -17.324 1.290 13.257 1.00 95.19 161 GLU A N 1
ATOM 1227 C CA . GLU A 1 161 ? -18.465 1.904 13.941 1.00 95.19 161 GLU A CA 1
ATOM 1228 C C . GLU A 1 161 ? -18.165 2.184 15.416 1.00 95.19 161 GLU A C 1
ATOM 1230 O O . GLU A 1 161 ? -18.446 3.284 15.887 1.00 95.19 161 GLU A O 1
ATOM 1235 N N . ASP A 1 162 ? -17.526 1.253 16.127 1.00 95.38 162 ASP A N 1
ATOM 1236 C CA . ASP A 1 162 ? -17.110 1.447 17.520 1.00 95.38 162 ASP A CA 1
ATOM 1237 C C . ASP A 1 162 ? -16.080 2.571 17.678 1.00 95.38 162 ASP A C 1
ATOM 1239 O O . ASP A 1 162 ? -16.188 3.403 18.586 1.00 95.38 162 ASP A O 1
ATOM 1243 N N . LEU A 1 163 ? -15.084 2.615 16.788 1.00 94.25 163 LEU A N 1
ATOM 1244 C CA . LEU A 1 163 ? -14.060 3.660 16.786 1.00 94.25 163 LEU A CA 1
ATOM 1245 C C . LEU A 1 163 ? -14.677 5.029 16.485 1.00 94.25 163 LEU A C 1
ATOM 1247 O O . LEU A 1 163 ? -14.399 5.995 17.197 1.00 94.25 163 LEU A O 1
ATOM 1251 N N . ALA A 1 164 ? -15.567 5.105 15.492 1.00 91.25 164 ALA A N 1
ATOM 1252 C CA . ALA A 1 164 ? -16.275 6.331 15.141 1.00 91.25 164 ALA A CA 1
ATOM 1253 C C . ALA A 1 164 ? -17.224 6.789 16.259 1.00 91.25 164 ALA A C 1
ATOM 1255 O O . ALA A 1 164 ? -17.274 7.976 16.584 1.00 91.25 164 ALA A O 1
ATOM 1256 N N . ALA A 1 165 ? -17.966 5.870 16.882 1.00 89.94 165 ALA A N 1
ATOM 1257 C CA . ALA A 1 165 ? -18.836 6.179 18.012 1.00 89.94 165 ALA A CA 1
ATOM 1258 C C . ALA A 1 165 ? -18.028 6.755 19.182 1.00 89.94 165 ALA A C 1
ATOM 1260 O O . ALA A 1 165 ? -18.419 7.775 19.753 1.00 89.94 165 ALA A O 1
ATOM 1261 N N . CYS A 1 166 ? -16.870 6.162 19.488 1.00 90.06 166 CYS A N 1
ATOM 1262 C CA . CYS A 1 166 ? -15.983 6.692 20.512 1.00 90.06 166 CYS A CA 1
ATOM 1263 C C . CYS A 1 166 ? -15.423 8.076 20.144 1.00 90.06 166 CYS A C 1
ATOM 1265 O O . CYS A 1 166 ? -15.514 9.000 20.954 1.00 90.06 166 CYS A O 1
ATOM 1267 N N . ALA A 1 167 ? -14.909 8.261 18.925 1.00 87.44 167 ALA A N 1
ATOM 1268 C CA . ALA A 1 167 ? -14.381 9.550 18.469 1.00 87.44 167 ALA A CA 1
ATOM 1269 C C . ALA A 1 167 ? -15.437 10.675 18.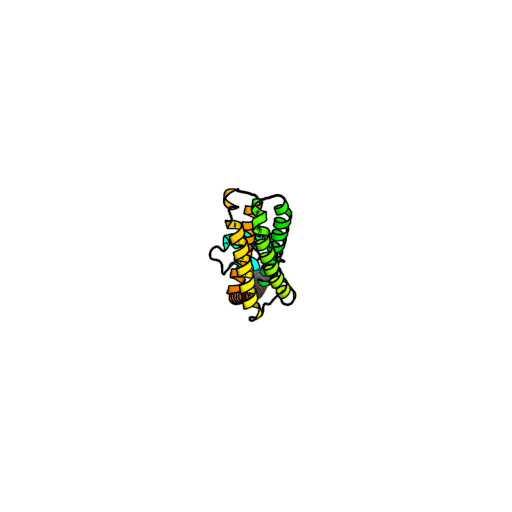553 1.00 87.44 167 ALA A C 1
ATOM 1271 O O . ALA A 1 167 ? -15.132 11.810 18.932 1.00 87.44 167 ALA A O 1
ATOM 1272 N N . ASN A 1 168 ? -16.706 10.341 18.295 1.00 82.75 168 ASN A N 1
ATOM 1273 C CA . ASN A 1 168 ? -17.829 11.277 18.331 1.00 82.75 168 ASN A CA 1
ATOM 1274 C C . ASN A 1 168 ? -18.346 11.620 19.744 1.00 82.75 168 ASN A C 1
ATOM 1276 O O . ASN A 1 168 ? -19.035 12.631 19.897 1.00 82.75 168 ASN A O 1
ATOM 1280 N N . LEU A 1 169 ? -18.016 10.854 20.796 1.00 76.50 169 LEU A N 1
ATOM 1281 C CA . LEU A 1 169 ? -18.543 11.011 22.170 1.00 76.50 169 LEU A CA 1
ATOM 1282 C C . LEU A 1 169 ? -17.984 12.227 22.959 1.00 76.50 169 LEU A C 1
ATOM 1284 O O . LEU A 1 169 ? -17.878 12.200 24.183 1.00 76.50 169 LEU A O 1
ATOM 1288 N N . ASN A 1 170 ? -17.737 13.352 22.278 1.00 58.47 170 ASN A N 1
ATOM 1289 C CA . ASN A 1 170 ? -17.179 14.629 22.768 1.00 58.47 170 ASN A CA 1
ATOM 1290 C C . ASN A 1 170 ? -15.647 14.729 22.859 1.00 58.47 170 ASN A C 1
ATOM 1292 O O . ASN A 1 170 ? -15.145 15.745 23.343 1.00 58.47 170 ASN A O 1
ATOM 1296 N N . LEU A 1 171 ? -14.894 13.771 22.317 1.00 57.75 171 LEU A N 1
ATOM 1297 C CA . LEU A 1 171 ? -13.441 13.910 22.140 1.00 57.75 171 LEU A CA 1
ATOM 1298 C C . LEU A 1 171 ? -13.092 15.079 21.192 1.00 57.75 171 LEU A C 1
ATOM 1300 O O . LEU A 1 171 ? -12.188 15.867 21.473 1.00 57.75 171 LEU A O 1
ATOM 1304 N N . GLY A 1 172 ? -13.904 15.292 20.150 1.00 49.78 172 GLY A N 1
ATOM 1305 C CA . GLY A 1 172 ? -13.748 16.399 19.195 1.00 49.78 172 GLY A CA 1
ATOM 1306 C C . GLY A 1 172 ? -13.923 17.816 19.768 1.00 49.78 172 GLY A C 1
ATOM 1307 O O . GLY A 1 172 ? -13.512 18.779 19.129 1.00 49.78 172 GLY A O 1
ATOM 1308 N N . LYS A 1 173 ? -14.488 17.981 20.976 1.00 55.12 173 LYS A N 1
ATOM 1309 C CA . LYS A 1 173 ? -14.571 19.299 21.644 1.00 55.12 173 LYS A CA 1
ATOM 1310 C C . LYS A 1 173 ? -13.345 19.620 22.500 1.00 55.12 173 LYS A C 1
ATOM 1312 O O . LYS A 1 173 ? -13.141 20.785 22.826 1.00 55.12 173 LYS A O 1
ATOM 1317 N N . ALA A 1 174 ? -12.558 18.613 22.876 1.00 53.28 174 ALA A N 1
ATOM 1318 C CA . ALA A 1 174 ? -11.445 18.774 23.808 1.00 53.28 174 ALA A CA 1
ATOM 1319 C C . ALA A 1 174 ? -10.083 18.954 23.120 1.00 53.28 174 ALA A C 1
ATOM 1321 O O . ALA A 1 174 ? -9.124 19.305 23.801 1.00 53.28 174 ALA A O 1
ATOM 1322 N N . GLY A 1 175 ? -9.974 18.720 21.804 1.00 63.16 175 GLY A N 1
ATOM 1323 C CA . GLY A 1 175 ? -8.694 18.812 21.089 1.00 63.16 175 GLY A CA 1
ATOM 1324 C C . GLY A 1 175 ? -7.594 17.945 21.714 1.00 63.16 175 GLY A C 1
ATOM 1325 O O . GLY A 1 175 ? -6.419 18.289 21.611 1.00 63.16 175 GLY A O 1
ATOM 1326 N N . SER A 1 176 ? -7.965 16.871 22.424 1.00 76.50 176 SER A N 1
ATOM 1327 C CA . SER A 1 176 ? -6.985 16.033 23.104 1.00 76.50 176 SER A CA 1
ATOM 1328 C C . SER A 1 176 ? -6.187 15.241 22.075 1.00 76.50 176 SER A C 1
ATOM 1330 O O . SER A 1 176 ? -6.711 14.787 21.057 1.00 76.50 176 SER A O 1
ATOM 1332 N N . GLU A 1 177 ? -4.898 15.054 22.338 1.00 82.75 177 GLU A N 1
ATOM 1333 C CA . GLU A 1 177 ? -4.015 14.283 21.459 1.00 82.75 177 GLU A CA 1
ATOM 1334 C C . GLU A 1 177 ? -4.543 12.852 21.248 1.00 82.75 177 GLU A C 1
ATOM 1336 O O . GLU A 1 177 ? -4.437 12.289 20.160 1.00 82.75 177 GLU A O 1
ATOM 1341 N N . ALA A 1 178 ? -5.171 12.272 22.275 1.00 82.38 178 ALA A N 1
ATOM 1342 C CA . ALA A 1 178 ? -5.789 10.955 22.197 1.00 82.38 178 ALA A CA 1
ATOM 1343 C C . ALA A 1 178 ? -7.025 10.921 21.278 1.00 82.38 178 ALA A C 1
ATOM 1345 O O . ALA A 1 178 ? -7.224 9.926 20.584 1.00 82.38 178 ALA A O 1
ATOM 1346 N N . ALA A 1 179 ? -7.810 12.004 21.213 1.00 83.31 179 ALA A N 1
ATOM 1347 C CA . ALA A 1 179 ? -8.909 12.140 20.257 1.00 83.31 179 ALA A CA 1
ATOM 1348 C C . ALA A 1 179 ? -8.404 12.105 18.811 1.00 83.31 179 ALA A C 1
ATOM 1350 O O . ALA A 1 179 ? -8.943 11.370 17.991 1.00 83.31 179 ALA A O 1
ATOM 1351 N N . MET A 1 180 ? -7.347 12.870 18.521 1.00 86.31 180 MET A N 1
ATOM 1352 C CA . MET A 1 180 ? -6.746 12.924 17.185 1.00 86.31 180 MET A CA 1
ATOM 1353 C C . MET A 1 180 ? -6.173 11.565 16.781 1.00 86.31 180 MET A C 1
ATOM 1355 O O . MET A 1 180 ? -6.448 11.078 15.692 1.00 86.31 180 MET A O 1
ATOM 1359 N N . LYS A 1 181 ? -5.453 10.900 17.694 1.00 89.50 181 LYS A N 1
ATOM 1360 C CA . LYS A 1 181 ? -4.945 9.541 17.454 1.00 89.50 181 LYS A CA 1
ATOM 1361 C C . LYS A 1 181 ? -6.068 8.545 17.189 1.00 89.50 181 LYS A C 1
ATOM 1363 O O . LYS A 1 181 ? -5.897 7.647 16.372 1.00 89.50 181 LYS A O 1
ATOM 1368 N N . LEU A 1 182 ? -7.192 8.667 17.891 1.00 91.19 182 LEU A N 1
ATOM 1369 C CA . LEU A 1 182 ? -8.334 7.789 17.675 1.00 91.19 182 LEU A CA 1
ATOM 1370 C C . LEU A 1 182 ? -8.987 8.027 16.308 1.00 91.19 182 LEU A C 1
ATOM 1372 O O . LEU A 1 182 ? -9.343 7.058 15.642 1.00 91.19 182 LEU A O 1
ATOM 1376 N N . ASP A 1 183 ? -9.111 9.285 15.887 1.00 90.69 183 ASP A N 1
ATOM 1377 C CA . ASP A 1 183 ? -9.628 9.657 14.566 1.00 90.69 183 ASP A CA 1
ATOM 1378 C C . ASP A 1 183 ? -8.731 9.131 13.431 1.00 90.69 183 ASP A C 1
ATOM 1380 O O . ASP A 1 183 ? -9.223 8.531 12.472 1.00 90.69 183 ASP A O 1
ATOM 1384 N N . ASP A 1 184 ? -7.406 9.233 13.592 1.00 91.94 184 ASP A N 1
ATOM 1385 C CA . ASP A 1 184 ? -6.433 8.652 12.659 1.00 91.94 184 ASP A CA 1
ATOM 1386 C C . ASP A 1 184 ? -6.623 7.131 12.528 1.00 91.94 184 ASP A C 1
ATOM 1388 O O . ASP A 1 184 ? -6.641 6.581 11.425 1.00 91.94 184 ASP A O 1
ATOM 1392 N N . VAL A 1 185 ? -6.802 6.432 13.654 1.00 95.00 185 VAL A N 1
ATOM 1393 C CA . VAL A 1 185 ? -7.038 4.981 13.666 1.00 95.00 185 VAL A CA 1
ATOM 1394 C C . VAL A 1 185 ? -8.373 4.630 13.018 1.00 95.00 185 VAL A C 1
ATOM 1396 O O . VAL A 1 185 ? -8.425 3.718 12.194 1.00 95.00 185 VAL A O 1
ATOM 1399 N N . ALA A 1 186 ? -9.444 5.352 13.353 1.00 94.88 186 ALA A N 1
ATOM 1400 C CA . ALA A 1 186 ? -10.761 5.155 12.753 1.00 94.88 186 ALA A CA 1
ATOM 1401 C C . ALA A 1 186 ? -10.701 5.327 11.229 1.00 94.88 186 ALA A C 1
ATOM 1403 O O . ALA A 1 186 ? -11.266 4.523 10.487 1.00 94.88 186 ALA A O 1
ATOM 1404 N N . THR A 1 187 ? -9.941 6.318 10.765 1.00 94.19 187 THR A N 1
ATOM 1405 C CA . THR A 1 187 ? -9.703 6.585 9.346 1.00 94.19 187 THR A CA 1
ATOM 1406 C C . THR A 1 187 ? -8.973 5.424 8.661 1.00 94.19 187 THR A C 1
ATOM 1408 O O . THR A 1 187 ? -9.422 4.945 7.619 1.00 94.19 187 THR A O 1
ATOM 1411 N N . VAL A 1 188 ? -7.893 4.901 9.256 1.00 96.06 188 VAL A N 1
ATOM 1412 C CA . VAL A 1 188 ? -7.142 3.756 8.698 1.00 96.06 188 VAL A CA 1
ATOM 1413 C C . VAL A 1 188 ? -7.984 2.473 8.663 1.00 96.06 188 VAL A C 1
ATOM 1415 O O . VAL A 1 188 ? -7.943 1.723 7.677 1.00 96.06 188 VAL A O 1
ATOM 1418 N N . VAL A 1 189 ? -8.784 2.219 9.702 1.00 97.00 189 VAL A N 1
ATOM 1419 C CA . VAL A 1 189 ? -9.740 1.099 9.721 1.00 97.00 189 VAL A CA 1
ATOM 1420 C C . VAL A 1 189 ? -10.826 1.298 8.658 1.00 97.00 189 VAL A C 1
ATOM 1422 O O . VAL A 1 189 ? -11.194 0.338 7.982 1.00 97.00 189 VAL A O 1
ATOM 1425 N N . GLY A 1 190 ? -11.269 2.536 8.428 1.00 95.62 190 GLY A N 1
ATOM 1426 C CA . GLY A 1 190 ? -12.177 2.902 7.339 1.00 95.62 190 GLY A CA 1
ATOM 1427 C C . GLY A 1 190 ? -11.620 2.555 5.956 1.00 95.62 190 GLY A C 1
ATOM 1428 O O . GLY A 1 190 ? -12.288 1.871 5.184 1.00 95.62 190 GLY A O 1
ATOM 1429 N N . TYR A 1 191 ? -10.364 2.911 5.666 1.00 95.69 191 TYR A N 1
ATOM 1430 C CA . TYR A 1 191 ? -9.720 2.511 4.406 1.00 95.69 191 TYR A CA 1
ATOM 1431 C C . TYR A 1 191 ? -9.656 0.990 4.248 1.00 95.69 191 TYR A C 1
ATOM 1433 O O . TYR A 1 191 ? -9.877 0.453 3.165 1.00 95.69 191 TYR A O 1
ATOM 1441 N N . SER A 1 192 ? -9.382 0.290 5.347 1.00 95.88 192 SER A N 1
ATOM 1442 C CA . SER A 1 192 ? -9.311 -1.169 5.374 1.00 95.88 192 SER A CA 1
ATOM 1443 C C . SER A 1 192 ? -10.681 -1.806 5.101 1.00 95.88 192 SER A C 1
ATOM 1445 O O . SER A 1 192 ? -10.762 -2.778 4.351 1.00 95.88 192 SER A O 1
ATOM 1447 N N . LYS A 1 193 ? -11.768 -1.223 5.623 1.00 95.62 193 LYS A N 1
ATOM 1448 C CA . LYS A 1 193 ? -13.151 -1.628 5.325 1.00 95.62 193 LYS A CA 1
ATOM 1449 C C . LYS A 1 193 ? -13.465 -1.515 3.832 1.00 95.62 193 LYS A C 1
ATOM 1451 O O . LYS A 1 193 ? -13.954 -2.475 3.237 1.00 95.62 193 LYS A O 1
ATOM 1456 N N . ASP A 1 194 ? -13.151 -0.376 3.224 1.00 94.12 194 ASP A N 1
ATOM 1457 C CA . ASP A 1 194 ? -13.432 -0.144 1.803 1.00 94.12 194 ASP A CA 1
ATOM 1458 C C . ASP A 1 194 ? -12.582 -1.030 0.891 1.00 94.12 194 ASP A C 1
ATOM 1460 O O . ASP A 1 194 ? -13.070 -1.520 -0.134 1.00 94.12 194 ASP A O 1
ATOM 1464 N N . PHE A 1 195 ? -11.332 -1.291 1.279 1.00 94.88 195 PHE A N 1
ATOM 1465 C CA . PHE A 1 195 ? -10.490 -2.259 0.589 1.00 94.88 195 PHE A CA 1
ATOM 1466 C C . PHE A 1 195 ? -11.105 -3.660 0.626 1.00 94.88 195 PHE A C 1
ATOM 1468 O O . PHE A 1 195 ? -11.246 -4.273 -0.428 1.00 94.88 195 PHE A O 1
ATOM 1475 N N . VAL A 1 196 ? -11.515 -4.164 1.798 1.00 93.94 196 VAL A N 1
ATOM 1476 C CA . VAL A 1 196 ? -12.113 -5.509 1.924 1.00 93.94 196 VAL A CA 1
ATOM 1477 C C . VAL A 1 196 ? -13.372 -5.638 1.058 1.00 93.94 196 VAL A C 1
ATOM 1479 O O . VAL A 1 196 ? -13.565 -6.668 0.411 1.00 93.94 196 VAL A O 1
ATOM 1482 N N . ALA A 1 197 ? -14.187 -4.584 0.962 1.00 92.88 197 ALA A N 1
ATOM 1483 C CA . ALA A 1 197 ? -15.369 -4.567 0.100 1.00 92.88 197 ALA A CA 1
ATOM 1484 C C . ALA A 1 197 ? -15.040 -4.659 -1.406 1.00 92.88 197 ALA A C 1
ATOM 1486 O O . ALA A 1 197 ? -15.867 -5.125 -2.189 1.00 92.88 197 ALA A O 1
ATOM 1487 N N . ASN A 1 198 ? -13.838 -4.239 -1.816 1.00 93.56 198 ASN A N 1
ATOM 1488 C CA . ASN A 1 198 ? -13.414 -4.145 -3.217 1.00 93.56 198 ASN A CA 1
ATOM 1489 C C . ASN A 1 198 ? -12.175 -5.002 -3.540 1.00 93.56 198 ASN A C 1
ATOM 1491 O O . ASN A 1 198 ? -11.570 -4.834 -4.604 1.00 93.56 198 ASN A O 1
ATOM 1495 N N . CYS A 1 199 ? -11.782 -5.917 -2.649 1.00 91.81 199 CYS A N 1
ATOM 1496 C CA . CYS A 1 199 ? -10.472 -6.567 -2.699 1.00 91.81 199 CYS A CA 1
ATOM 1497 C C . CYS A 1 199 ? -10.246 -7.354 -3.997 1.00 91.81 199 CYS A C 1
ATOM 1499 O O . CYS A 1 199 ? -9.150 -7.306 -4.546 1.00 91.81 199 CYS A O 1
ATOM 1501 N N . ASP A 1 200 ? -11.278 -8.000 -4.551 1.00 91.19 200 ASP A N 1
ATOM 1502 C CA . ASP A 1 200 ? -11.186 -8.743 -5.816 1.00 91.19 200 ASP A CA 1
ATOM 1503 C C . ASP A 1 200 ? -10.792 -7.833 -6.979 1.00 91.19 200 ASP A C 1
ATOM 1505 O O . ASP A 1 200 ? -9.920 -8.173 -7.784 1.00 91.19 200 ASP A O 1
ATOM 1509 N N . VAL A 1 201 ? -11.430 -6.662 -7.057 1.00 91.81 201 VAL A N 1
ATOM 1510 C CA . VAL A 1 201 ? -11.197 -5.674 -8.113 1.00 91.81 201 VAL A CA 1
ATOM 1511 C C . VAL A 1 201 ? -9.792 -5.107 -7.971 1.00 91.81 201 VAL A C 1
ATOM 1513 O O . VAL A 1 201 ? -9.043 -5.086 -8.950 1.00 91.81 201 VAL A O 1
ATOM 1516 N N . VAL A 1 202 ? -9.407 -4.724 -6.752 1.00 92.81 202 VAL A N 1
ATOM 1517 C CA . VAL A 1 202 ? -8.073 -4.187 -6.461 1.00 92.81 202 VAL A CA 1
ATOM 1518 C C . VAL A 1 202 ? -6.988 -5.218 -6.766 1.00 92.81 202 VAL A C 1
ATOM 1520 O O . VAL A 1 202 ? -6.020 -4.919 -7.463 1.00 92.81 202 VAL A O 1
ATOM 1523 N N . ASN A 1 203 ? -7.157 -6.459 -6.312 1.00 91.06 203 ASN A N 1
ATOM 1524 C CA . ASN A 1 203 ? -6.186 -7.526 -6.535 1.00 91.06 203 ASN A CA 1
ATOM 1525 C C . ASN A 1 203 ? -6.096 -7.908 -8.018 1.00 91.06 203 ASN A C 1
ATOM 1527 O O . ASN A 1 203 ? -4.999 -8.154 -8.522 1.00 91.06 203 ASN A O 1
ATOM 1531 N N . ALA A 1 204 ? -7.209 -7.911 -8.757 1.00 90.19 204 ALA A N 1
ATOM 1532 C CA . ALA A 1 204 ? -7.190 -8.119 -10.203 1.00 90.19 204 ALA A CA 1
ATOM 1533 C C . ALA A 1 204 ? -6.453 -6.987 -10.937 1.00 90.19 204 ALA A C 1
ATOM 1535 O O . ALA A 1 204 ? -5.609 -7.261 -11.794 1.00 90.19 204 ALA A O 1
ATOM 1536 N N . GLN A 1 205 ? -6.717 -5.727 -10.578 1.00 89.81 205 GLN A N 1
ATOM 1537 C CA . GLN A 1 205 ? -6.014 -4.567 -11.131 1.00 89.81 205 GLN A CA 1
ATOM 1538 C C . GLN A 1 205 ? -4.514 -4.627 -10.839 1.00 89.81 205 GLN A C 1
ATOM 1540 O O . GLN A 1 205 ? -3.704 -4.485 -11.758 1.00 89.81 205 GLN A O 1
ATOM 1545 N N . PHE A 1 206 ? -4.137 -4.920 -9.595 1.00 90.88 206 PHE A N 1
ATOM 1546 C CA . PHE A 1 206 ? -2.745 -5.055 -9.180 1.00 90.88 206 PHE A CA 1
ATOM 1547 C C . PHE A 1 206 ? -2.024 -6.174 -9.948 1.00 90.88 206 PHE A C 1
ATOM 1549 O O . PHE A 1 206 ? -0.941 -5.946 -10.490 1.00 90.88 206 PHE A O 1
ATOM 1556 N N . ARG A 1 207 ? -2.643 -7.355 -10.095 1.00 89.31 207 ARG A N 1
ATOM 1557 C CA . ARG A 1 207 ? -2.089 -8.463 -10.896 1.00 89.31 207 ARG A CA 1
ATOM 1558 C C . ARG A 1 207 ? -1.903 -8.082 -12.364 1.00 89.31 207 ARG A C 1
ATOM 1560 O O . ARG A 1 207 ? -0.828 -8.311 -12.917 1.00 89.31 207 ARG A O 1
ATOM 1567 N N . ASN A 1 208 ? -2.904 -7.456 -12.984 1.00 86.94 208 ASN A N 1
ATOM 1568 C CA . ASN A 1 208 ? -2.819 -6.996 -14.375 1.00 86.94 208 ASN A CA 1
ATOM 1569 C C . ASN A 1 208 ? -1.701 -5.966 -14.564 1.00 86.94 208 ASN A C 1
ATOM 1571 O O . ASN A 1 208 ? -1.003 -5.971 -15.576 1.00 86.94 208 ASN A O 1
ATOM 1575 N N . GLN A 1 209 ? -1.494 -5.100 -13.575 1.00 84.38 209 GLN A N 1
ATOM 1576 C CA . GLN A 1 209 ? -0.421 -4.117 -13.582 1.00 84.38 209 GLN A CA 1
ATOM 1577 C C . GLN A 1 209 ? 0.974 -4.718 -13.373 1.00 84.38 209 GLN A C 1
ATOM 1579 O O . GLN A 1 209 ? 1.946 -4.167 -13.897 1.00 84.38 209 GLN A O 1
ATOM 1584 N N . ILE A 1 210 ? 1.106 -5.794 -12.593 1.00 84.19 210 ILE A N 1
ATOM 1585 C CA . ILE A 1 210 ? 2.371 -6.530 -12.468 1.00 84.19 210 ILE A CA 1
ATOM 1586 C C . ILE A 1 210 ? 2.684 -7.214 -13.795 1.00 84.19 210 ILE A C 1
ATOM 1588 O O . ILE A 1 210 ? 3.724 -6.923 -14.379 1.00 84.19 210 ILE A O 1
ATOM 1592 N N . MET A 1 211 ? 1.750 -8.007 -14.324 1.00 79.75 211 MET A N 1
ATOM 1593 C CA . MET A 1 211 ? 1.935 -8.729 -15.588 1.00 79.75 211 MET A CA 1
ATOM 1594 C C . MET A 1 211 ? 2.182 -7.780 -16.769 1.00 79.75 211 MET A C 1
ATOM 1596 O O . MET A 1 211 ? 3.074 -8.000 -17.586 1.00 79.75 211 MET A O 1
ATOM 1600 N N . GLY A 1 212 ? 1.442 -6.670 -16.839 1.00 75.88 212 GLY A N 1
ATOM 1601 C CA . GLY A 1 212 ? 1.655 -5.644 -17.857 1.00 75.88 212 GLY A CA 1
ATOM 1602 C C . GLY A 1 212 ? 3.023 -4.968 -17.742 1.00 75.88 212 GLY A C 1
ATOM 1603 O O . GLY A 1 212 ? 3.644 -4.659 -18.758 1.00 75.88 212 GLY A O 1
ATOM 1604 N N . ASN A 1 213 ? 3.527 -4.767 -16.521 1.00 70.75 213 ASN A N 1
ATOM 1605 C CA . ASN A 1 213 ? 4.833 -4.149 -16.306 1.00 70.75 213 ASN A CA 1
ATOM 1606 C C . ASN A 1 213 ? 5.992 -5.125 -16.544 1.00 70.75 213 ASN A C 1
ATOM 1608 O O . ASN A 1 213 ? 7.041 -4.694 -17.005 1.00 70.75 213 ASN A O 1
ATOM 1612 N N . GLU A 1 214 ? 5.815 -6.420 -16.280 1.00 71.69 214 GLU A N 1
ATOM 1613 C CA . GLU A 1 214 ? 6.788 -7.454 -16.653 1.00 71.69 214 GLU A CA 1
ATOM 1614 C C . GLU A 1 214 ? 6.925 -7.556 -18.171 1.00 71.69 214 GLU A C 1
ATOM 1616 O O . GLU A 1 214 ? 8.041 -7.470 -18.684 1.00 71.69 214 GLU A O 1
ATOM 1621 N N . ASN A 1 215 ? 5.804 -7.592 -18.900 1.00 68.50 215 ASN A N 1
ATOM 1622 C CA . ASN A 1 215 ? 5.820 -7.541 -20.363 1.00 68.50 215 ASN A CA 1
ATOM 1623 C C . ASN A 1 215 ? 6.466 -6.250 -20.882 1.00 68.50 215 ASN A C 1
ATOM 1625 O O . ASN A 1 215 ? 7.281 -6.286 -21.801 1.00 68.50 215 ASN A O 1
ATOM 1629 N N . TYR A 1 216 ? 6.149 -5.103 -20.275 1.00 66.75 216 TYR A N 1
ATOM 1630 C CA . TYR A 1 216 ? 6.751 -3.830 -20.666 1.00 66.75 216 TYR A CA 1
ATOM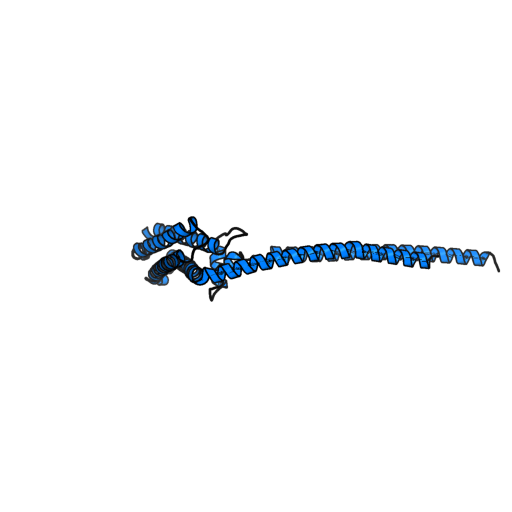 1631 C C . TYR A 1 216 ? 8.251 -3.758 -20.358 1.00 66.75 216 TYR A C 1
ATOM 1633 O O . TYR A 1 216 ? 9.011 -3.193 -21.142 1.00 66.75 216 TYR A O 1
ATOM 1641 N N . ARG A 1 217 ? 8.698 -4.321 -19.231 1.00 67.56 217 ARG A N 1
ATOM 1642 C CA . ARG A 1 217 ? 10.117 -4.393 -18.867 1.00 67.56 217 ARG A CA 1
ATOM 1643 C C . ARG A 1 217 ? 10.870 -5.303 -19.828 1.00 67.56 217 ARG A C 1
ATOM 1645 O O . ARG A 1 217 ? 11.868 -4.859 -20.374 1.00 67.56 217 ARG A O 1
ATOM 1652 N N . SER A 1 218 ? 10.329 -6.487 -20.114 1.00 75.44 218 SER A N 1
ATOM 1653 C CA . SER A 1 218 ? 10.874 -7.409 -21.114 1.00 75.44 218 SER A CA 1
ATOM 1654 C C . SER A 1 218 ? 11.015 -6.734 -22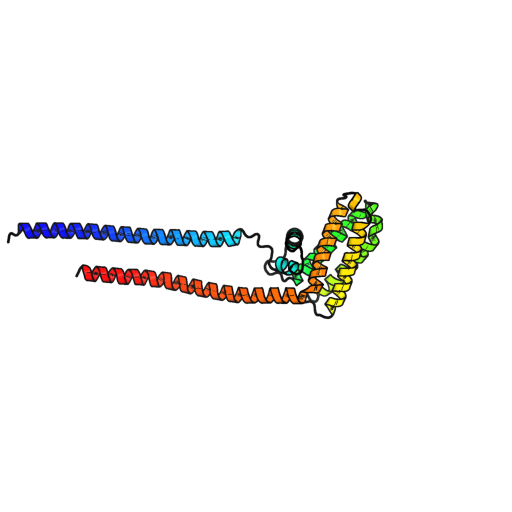.479 1.00 75.44 218 SER A C 1
ATOM 1656 O O . SER A 1 218 ? 12.083 -6.777 -23.077 1.00 75.44 218 SER A O 1
ATOM 1658 N N . TRP A 1 219 ? 9.966 -6.047 -22.945 1.00 72.56 219 TRP A N 1
ATOM 1659 C CA . TRP A 1 219 ? 10.008 -5.317 -24.212 1.00 72.56 219 TRP A CA 1
ATOM 1660 C C . TRP A 1 219 ? 11.026 -4.173 -24.190 1.00 72.56 219 TRP A C 1
ATOM 1662 O O . TRP A 1 219 ? 11.749 -3.959 -25.157 1.00 72.56 219 TRP A O 1
ATOM 1672 N N . ARG A 1 220 ? 11.114 -3.428 -23.083 1.00 71.81 220 ARG A N 1
ATOM 1673 C CA . ARG A 1 220 ? 12.095 -2.348 -22.939 1.00 71.81 220 ARG A CA 1
ATOM 1674 C C . ARG A 1 220 ? 13.518 -2.888 -22.974 1.00 71.81 220 ARG A C 1
ATOM 1676 O O . ARG A 1 220 ? 14.348 -2.288 -23.646 1.00 71.81 220 ARG A O 1
ATOM 1683 N N . ASP A 1 221 ? 13.794 -3.967 -22.255 1.00 75.12 221 ASP A N 1
ATOM 1684 C CA . ASP A 1 221 ? 15.124 -4.567 -22.194 1.00 75.12 221 ASP A CA 1
ATOM 1685 C C . ASP A 1 221 ? 15.527 -5.076 -23.587 1.00 75.12 221 ASP A C 1
ATOM 1687 O O . ASP A 1 221 ? 16.607 -4.738 -24.067 1.00 75.12 221 ASP A O 1
ATOM 1691 N N . GLU A 1 222 ? 14.604 -5.716 -24.312 1.00 76.69 222 GLU A N 1
ATOM 1692 C CA . GLU A 1 222 ? 14.798 -6.114 -25.711 1.00 76.69 222 GLU A CA 1
ATOM 1693 C C . GLU A 1 222 ? 15.046 -4.908 -26.640 1.00 76.69 222 GLU A C 1
ATOM 1695 O O . GLU A 1 222 ? 15.956 -4.920 -27.470 1.00 76.69 222 GLU A O 1
ATOM 1700 N N . VAL A 1 223 ? 14.280 -3.821 -26.501 1.00 75.50 223 VAL A N 1
ATOM 1701 C CA . VAL A 1 223 ? 14.487 -2.592 -27.287 1.00 75.50 223 VAL A CA 1
ATOM 1702 C C . VAL A 1 223 ? 15.827 -1.943 -26.962 1.00 75.50 223 VAL A C 1
ATOM 1704 O O . VAL A 1 223 ? 16.503 -1.469 -27.871 1.00 75.50 223 VAL A O 1
ATOM 1707 N N . VAL A 1 224 ? 16.230 -1.904 -25.692 1.00 76.94 224 VAL A N 1
ATOM 1708 C CA . VAL A 1 224 ? 17.509 -1.325 -25.268 1.00 76.94 224 VAL A CA 1
ATOM 1709 C C . VAL A 1 224 ? 18.670 -2.159 -25.798 1.00 76.94 224 VAL A C 1
ATOM 1711 O O . VAL A 1 224 ? 19.606 -1.584 -26.349 1.00 76.94 224 VAL A O 1
ATOM 1714 N N . GLU A 1 225 ? 18.602 -3.487 -25.715 1.00 76.19 225 GLU A N 1
ATOM 1715 C CA . GLU A 1 225 ? 19.608 -4.376 -26.303 1.00 76.19 225 GLU A CA 1
ATOM 1716 C C . GLU A 1 225 ? 19.703 -4.194 -27.820 1.00 76.19 225 GLU A C 1
ATOM 1718 O O . GLU A 1 225 ? 20.803 -4.041 -28.361 1.00 76.19 225 GLU A O 1
ATOM 1723 N N . ASN A 1 226 ? 18.563 -4.107 -28.508 1.00 76.44 226 ASN A N 1
ATOM 1724 C CA . ASN A 1 226 ? 18.517 -3.835 -29.941 1.00 76.44 226 ASN A CA 1
ATOM 1725 C C . ASN A 1 226 ? 19.082 -2.450 -30.281 1.00 76.44 226 ASN A C 1
ATOM 1727 O O . ASN A 1 226 ? 19.841 -2.312 -31.237 1.00 76.44 226 ASN A O 1
ATOM 1731 N N . LEU A 1 227 ? 18.778 -1.422 -29.489 1.00 75.62 227 LEU A N 1
ATOM 1732 C CA . LEU A 1 227 ? 19.292 -0.070 -29.694 1.00 75.62 227 LEU A CA 1
ATOM 1733 C C . LEU A 1 227 ? 20.806 -0.002 -29.461 1.00 75.62 227 LEU A C 1
ATOM 1735 O O . LEU A 1 227 ? 21.512 0.637 -30.236 1.00 75.62 227 LEU A O 1
ATOM 1739 N N . ILE A 1 228 ? 21.318 -0.676 -28.428 1.00 75.62 228 ILE A N 1
ATOM 1740 C CA . ILE A 1 228 ? 22.758 -0.788 -28.161 1.00 75.62 228 ILE A CA 1
ATOM 1741 C C . ILE A 1 228 ? 23.440 -1.507 -29.323 1.00 75.62 228 ILE A C 1
ATOM 1743 O O . ILE A 1 228 ? 24.448 -1.022 -29.835 1.00 75.62 228 ILE A O 1
ATOM 1747 N N . THR A 1 229 ? 22.858 -2.612 -29.786 1.00 78.31 229 THR A N 1
ATOM 1748 C CA . THR A 1 229 ? 23.343 -3.382 -30.936 1.00 78.31 229 THR A CA 1
ATOM 1749 C C . THR A 1 229 ? 23.389 -2.500 -32.187 1.00 78.31 229 THR A C 1
ATOM 1751 O O . THR A 1 229 ? 24.449 -2.324 -32.786 1.00 78.31 229 THR A O 1
ATOM 1754 N N . VAL A 1 230 ? 22.285 -1.842 -32.545 1.00 76.81 230 VAL A N 1
ATOM 1755 C CA . VAL A 1 230 ? 22.214 -0.930 -33.699 1.00 76.81 230 VAL A CA 1
ATOM 1756 C C . VAL A 1 230 ? 23.166 0.257 -33.542 1.00 76.81 230 VAL A C 1
ATOM 1758 O O . VAL A 1 230 ? 23.796 0.659 -34.513 1.00 76.81 230 VAL A O 1
ATOM 1761 N N . SER A 1 231 ? 23.335 0.807 -32.341 1.00 77.62 231 SER A N 1
ATOM 1762 C CA . SER A 1 231 ? 24.266 1.910 -32.099 1.00 77.62 231 SER A CA 1
ATOM 1763 C C . SER A 1 231 ? 25.725 1.470 -32.256 1.00 77.62 231 SER A C 1
ATOM 1765 O O . SER A 1 231 ? 26.512 2.174 -32.890 1.00 77.62 231 SER A O 1
ATOM 1767 N N . LEU A 1 232 ? 26.106 0.312 -31.710 1.00 76.19 232 LEU A N 1
ATOM 1768 C CA . LEU A 1 232 ? 27.471 -0.215 -31.793 1.00 76.19 232 LEU A CA 1
ATOM 1769 C C . LEU A 1 232 ? 27.817 -0.637 -33.222 1.00 76.19 232 LEU A C 1
ATOM 1771 O O . LEU A 1 232 ? 28.812 -0.172 -33.773 1.00 76.19 232 LEU A O 1
ATOM 1775 N N . PHE A 1 233 ? 26.978 -1.459 -33.849 1.00 76.94 233 PHE A N 1
ATOM 1776 C CA . PHE A 1 233 ? 27.239 -1.958 -35.198 1.00 76.94 233 PHE A CA 1
ATOM 1777 C C . PHE A 1 233 ? 26.960 -0.905 -36.269 1.00 76.94 233 PHE A C 1
ATOM 1779 O O . PHE A 1 233 ? 27.720 -0.793 -37.227 1.00 76.94 233 PHE A O 1
ATOM 1786 N N . GLY A 1 234 ? 25.928 -0.079 -36.095 1.00 77.31 234 GLY A N 1
ATOM 1787 C CA . GLY A 1 234 ? 25.596 0.998 -37.024 1.00 77.31 234 GLY A CA 1
ATOM 1788 C C . GLY A 1 234 ? 26.696 2.050 -37.082 1.00 77.31 234 GLY A C 1
ATOM 1789 O O . GLY A 1 234 ? 27.156 2.385 -38.171 1.00 77.31 234 GLY A O 1
ATOM 1790 N N . SER A 1 235 ? 27.190 2.524 -35.933 1.00 77.12 235 SER A N 1
ATOM 1791 C CA . SER A 1 235 ? 28.294 3.497 -35.920 1.00 77.12 235 SER A CA 1
ATOM 1792 C C . SER A 1 235 ? 29.577 2.927 -36.536 1.00 77.12 235 SER A C 1
ATOM 1794 O O . SER A 1 235 ? 30.215 3.608 -37.338 1.00 77.12 235 SER A O 1
ATOM 1796 N N . GLN A 1 236 ? 29.916 1.662 -36.258 1.00 77.38 236 GLN A N 1
ATOM 1797 C CA . GLN A 1 236 ? 31.046 0.976 -36.895 1.00 77.38 236 GLN A CA 1
ATOM 1798 C C . GLN A 1 236 ? 30.866 0.847 -38.414 1.00 77.38 236 GLN A C 1
ATOM 1800 O O . GLN A 1 236 ? 31.809 1.087 -39.169 1.00 77.38 236 GLN A O 1
ATOM 1805 N N . TYR A 1 237 ? 29.657 0.526 -38.875 1.00 81.81 237 TYR A N 1
ATOM 1806 C CA . TYR A 1 237 ? 29.339 0.404 -40.295 1.00 81.81 237 TYR A CA 1
ATOM 1807 C C . TYR A 1 237 ? 29.424 1.753 -41.023 1.00 81.81 237 TYR A C 1
ATOM 1809 O O . TYR A 1 237 ? 30.012 1.840 -42.102 1.00 81.81 237 TYR A O 1
ATOM 1817 N N . PHE A 1 238 ? 28.933 2.832 -40.405 1.00 79.56 238 PHE A N 1
ATOM 1818 C CA . PHE A 1 238 ? 29.095 4.191 -40.927 1.00 79.56 238 PHE A CA 1
ATOM 1819 C C . PHE A 1 238 ? 30.570 4.593 -41.034 1.00 79.56 238 PHE A C 1
ATOM 1821 O O . PHE A 1 238 ? 30.970 5.172 -42.045 1.00 79.56 238 PHE A O 1
ATOM 1828 N N . VAL A 1 239 ? 31.394 4.255 -40.035 1.00 81.81 239 VAL A N 1
ATOM 1829 C CA . VAL A 1 239 ? 32.846 4.492 -40.088 1.00 81.81 239 VAL A CA 1
ATOM 1830 C C . VAL A 1 239 ? 33.485 3.699 -41.230 1.00 81.81 239 VAL A C 1
ATOM 1832 O O . VAL A 1 239 ? 34.273 4.264 -41.985 1.00 81.81 239 VAL A O 1
ATOM 1835 N N . LEU A 1 240 ? 33.121 2.427 -41.409 1.00 81.44 240 LEU A N 1
ATOM 1836 C CA . LEU A 1 240 ? 33.621 1.582 -42.499 1.00 81.44 240 LEU A CA 1
ATOM 1837 C C . LEU A 1 240 ? 33.267 2.137 -43.883 1.00 81.44 240 LEU A C 1
ATOM 1839 O O . LEU A 1 240 ? 34.160 2.290 -44.714 1.00 81.44 240 LEU A O 1
ATOM 1843 N N . ILE A 1 241 ? 31.999 2.489 -44.122 1.00 85.00 241 ILE A N 1
ATOM 1844 C CA . ILE A 1 241 ? 31.563 3.110 -45.383 1.00 85.00 241 ILE A CA 1
ATOM 1845 C C . ILE A 1 241 ? 32.327 4.408 -45.623 1.00 85.00 241 ILE A C 1
ATOM 1847 O O . ILE A 1 241 ? 32.818 4.650 -46.723 1.00 85.00 241 ILE A O 1
ATOM 1851 N N . PHE A 1 242 ? 32.460 5.245 -44.596 1.00 81.25 242 PHE A N 1
ATOM 1852 C CA . PHE A 1 242 ? 33.163 6.512 -44.724 1.00 81.25 242 PHE A CA 1
ATOM 1853 C C . PHE A 1 242 ? 34.647 6.318 -45.068 1.00 81.25 242 PHE A C 1
ATOM 1855 O O . PHE A 1 242 ? 35.160 6.986 -45.967 1.00 81.25 242 PHE A O 1
ATOM 1862 N N . LEU A 1 243 ? 35.331 5.379 -44.405 1.00 81.12 243 LEU A N 1
ATOM 1863 C CA . LEU A 1 243 ? 36.716 5.016 -44.717 1.00 81.12 243 LEU A CA 1
ATOM 1864 C C . LEU A 1 243 ? 36.851 4.479 -46.146 1.00 81.12 243 LEU A C 1
ATOM 1866 O O . LEU A 1 243 ? 37.779 4.866 -46.854 1.00 81.12 243 LEU A O 1
ATOM 1870 N N . PHE A 1 244 ? 35.909 3.647 -46.591 1.00 82.12 244 PHE A N 1
ATOM 1871 C CA . PHE A 1 244 ? 35.874 3.129 -47.956 1.00 82.12 244 PHE A CA 1
ATOM 1872 C C . PHE A 1 244 ? 35.694 4.252 -48.993 1.00 82.12 244 PHE A C 1
ATOM 1874 O O . PHE A 1 244 ? 36.462 4.339 -49.951 1.00 82.12 244 PHE A O 1
ATOM 1881 N N . CYS A 1 245 ? 34.759 5.179 -48.762 1.00 82.12 245 CYS A N 1
ATOM 1882 C CA . CYS A 1 245 ? 34.558 6.360 -49.605 1.00 82.12 245 CYS A CA 1
ATOM 1883 C C . CYS A 1 245 ? 35.796 7.269 -49.652 1.00 82.12 245 CYS A C 1
ATOM 1885 O O . CYS A 1 245 ? 36.105 7.842 -50.696 1.00 82.12 245 CYS A O 1
ATOM 1887 N N . LEU A 1 246 ? 36.522 7.410 -48.538 1.00 78.25 246 LEU A N 1
ATOM 1888 C CA . LEU A 1 246 ? 37.782 8.153 -48.517 1.00 78.25 246 LEU A CA 1
ATOM 1889 C C . LEU A 1 246 ? 38.878 7.455 -49.324 1.00 78.25 246 LEU A C 1
ATOM 1891 O O . LEU A 1 246 ? 39.598 8.135 -50.052 1.00 78.25 246 LEU A O 1
ATOM 1895 N N . LEU A 1 247 ? 39.000 6.128 -49.223 1.00 74.81 247 LEU A N 1
ATOM 1896 C CA . LEU A 1 247 ? 39.972 5.352 -49.999 1.00 74.81 247 LEU A CA 1
ATOM 1897 C C . LEU A 1 247 ? 39.718 5.475 -51.505 1.00 74.81 247 LEU A C 1
ATOM 1899 O O . LEU A 1 247 ? 40.655 5.773 -52.242 1.00 74.81 247 LEU A O 1
ATOM 1903 N N . LEU A 1 248 ? 38.459 5.353 -51.938 1.00 79.25 248 LEU A N 1
ATOM 1904 C CA . LEU A 1 248 ? 38.050 5.541 -53.338 1.00 79.25 248 LEU A CA 1
ATOM 1905 C C . LEU A 1 248 ? 38.288 6.953 -53.878 1.00 79.25 248 LEU A C 1
ATOM 1907 O O . LEU A 1 248 ? 38.270 7.155 -55.082 1.00 79.25 248 LEU A O 1
ATOM 1911 N N . ARG A 1 249 ? 38.446 7.949 -53.004 1.00 77.00 249 ARG A N 1
ATOM 1912 C CA . ARG A 1 249 ? 38.746 9.324 -53.414 1.00 77.00 249 ARG A CA 1
ATOM 1913 C C . ARG A 1 249 ? 40.249 9.599 -53.486 1.00 77.00 249 ARG A C 1
ATOM 1915 O O . ARG A 1 249 ? 40.654 10.610 -54.056 1.00 77.00 249 ARG A O 1
ATOM 1922 N N . ILE A 1 250 ? 41.061 8.776 -52.823 1.00 73.69 250 ILE A N 1
ATOM 1923 C CA . ILE A 1 250 ? 42.524 8.904 -52.810 1.00 73.69 250 ILE A CA 1
ATOM 1924 C C . ILE A 1 250 ? 43.149 8.151 -53.990 1.00 73.69 250 ILE A C 1
ATOM 1926 O O . ILE A 1 250 ? 44.144 8.641 -54.527 1.00 73.69 250 ILE A O 1
ATOM 1930 N N . TYR A 1 251 ? 42.588 6.993 -54.344 1.00 61.81 251 TYR A N 1
ATOM 1931 C CA . TYR A 1 251 ? 42.940 6.207 -55.531 1.00 61.81 251 TYR A CA 1
ATOM 1932 C C . TYR A 1 251 ? 42.164 6.675 -56.760 1.00 61.81 251 TYR A C 1
ATOM 1934 O O . TYR A 1 251 ? 42.761 6.630 -57.857 1.00 61.81 251 TYR A O 1
#

Foldseek 3Di:
DDPVVVVVVVVVVVVVVVVVVVVVVVVVVVVVVVVVVVVVVVVVVVVCVVPPPPPQQVLQQLLLVLPPCSVVSSVLLSVQDDDDNPDHVLNSLLRLLVSLLVLLVVLLVVCVPPPLCVVLNVLSVLLSVLSVVVNVVCVVPSPDDPVVLVSNLVSLVSSLVSLVVSLPSCVVVVPDPSSVSSVSSSVSSVSSNSCSVCVVVSNVVVVCVVVVVVVVVVVVVVVVVVVVVCVVVVVVVVVVVVVVVVVVVVD

Sequence (251 aa):
MDSSDLILKEDKLASIRKRNKTLIIIFFSLIIVLALITGRTITSLVQNINTKSLQSNRAIQEFCSPFGFRTACIESLSSAIRPPPNASPNQILLLSLEFSLSKISDIVSSTRSELALSNCSSSLSHAAGQLNSILEILRIDPDVESYDRVNMTAWISAAAEDLAACANLNLGKAGSEAAMKLDDVATVVGYSKDFVANCDVVNAQFRNQIMGNENYRSWRDEVVENLITVSLFGSQYFVLIFLFCLLLRIY

InterPro domains:
  IPR006501 Pectinesterase inhibitor domain [PF04043] (59-168)
  IPR035513 Invertase/pectin methylesterase inhibitor domain superfamily [G3DSA:1.20.140.40] (53-202)
  IPR035513 Invertase/pectin methylesterase inhibitor domain superfamily [SSF101148] (58-169)
  IPR051955 Pectinesterase Inhibitor [PTHR31080] (28-173)

Organism: Perilla frutescens var. hirtella (NCBI:txid608512)

Radius of gyration: 34.36 Å; chains: 1; bounding box: 80×42×102 Å